Protein AF-A0A455U2H0-F1 (afdb_monomer)

Foldseek 3Di:
DDDDPLAALQCLAPQNVFQLQCFPVLVVLVVCVVVCVVCPQVDHSSQSVVVVVQVLCVQQPHDDPDGDDDHHHDDHHDPPDDAFDDPDFLDLPQRQWDDDVVRVRIDGHPPHLDRTRRDPFYQPCARSNPNDPVNRVVSLQRSVVSVVDHPVRSCCCVQVVLLADWAFAAEEPVQFFHGQSPDDVVCVSHGRQGNGDVCDDNNPHRSNATDGQAPSRSHDDNRNVVSVPVDDDDDDHHNHDYDDDGD

InterPro domains:
  IPR000763 Catalase-peroxidase haem [PTHR30555] (16-239)
  IPR002016 Haem peroxidase [PF00141] (15-231)
  IPR002016 Haem peroxidase [PR00458] (43-60)
  IPR002016 Haem peroxidase [PR00458] (61-73)
  IPR002016 Haem peroxidase [PR00458] (154-169)
  IPR002016 Haem peroxidase [PR00458] (213-228)
  IPR002016 Haem peroxidase [PS50873] (10-228)
  IPR010255 Haem peroxidase superfamily [SSF48113] (14-239)

Organism: NCBI:txid115553

Nearest PDB structures (foldseek):
  4c50-assembly1_B  TM=9.908E-01  e=7.190E-29  Mycobacterium tuberculosis H37Rv
  8dwr-assembly2_D  TM=9.913E-01  e=1.346E-28  Mycobacterium tuberculosis
  2ccd-assembly1_B  TM=9.860E-01  e=1.841E-28  Mycobacterium tuberculosis
  5whs-assembly1_B  TM=9.870E-01  e=2.903E-27  Neurospora crassa OR74A
  3ut2-assembly1_B  TM=9.501E-01  e=6.261E-26  Pyricularia oryzae 70-15

Structure (mmCIF, N/CA/C/O backbone):
data_AF-A0A455U2H0-F1
#
_entry.id   AF-A0A455U2H0-F1
#
loop_
_atom_site.group_PDB
_atom_site.id
_atom_site.type_symbol
_atom_site.label_atom_id
_atom_site.label_alt_id
_atom_site.label_comp_id
_atom_site.label_asym_id
_atom_site.label_entity_id
_atom_site.label_seq_id
_atom_site.pdbx_PDB_ins_code
_atom_site.Cartn_x
_atom_site.Cartn_y
_atom_site.Cartn_z
_atom_site.occupancy
_atom_site.B_iso_or_equiv
_atom_site.auth_seq_id
_atom_site.auth_comp_id
_atom_site.auth_asym_id
_atom_site.auth_atom_id
_atom_site.pdbx_PDB_model_num
ATOM 1 N N . MET A 1 1 ? -0.270 0.076 -5.277 1.00 28.62 1 MET A N 1
ATOM 2 C CA . MET A 1 1 ? -1.304 -0.818 -4.721 1.00 28.62 1 MET A CA 1
ATOM 3 C C . MET A 1 1 ? -0.719 -1.515 -3.503 1.00 28.62 1 MET A C 1
ATOM 5 O O . MET A 1 1 ? 0.151 -2.353 -3.667 1.00 28.62 1 MET A O 1
ATOM 9 N N . VAL A 1 2 ? -1.135 -1.136 -2.293 1.00 26.47 2 VAL A N 1
ATOM 10 C CA . VAL A 1 2 ? -0.657 -1.773 -1.056 1.00 26.47 2 VAL A CA 1
ATOM 11 C C . VAL A 1 2 ? -1.531 -3.000 -0.789 1.00 26.47 2 VAL A C 1
ATOM 13 O O . VAL A 1 2 ? -2.623 -2.871 -0.237 1.00 26.47 2 VAL A O 1
ATOM 16 N N . ALA A 1 3 ? -1.092 -4.188 -1.204 1.00 27.36 3 ALA A N 1
ATOM 17 C CA . ALA A 1 3 ? -1.662 -5.437 -0.701 1.00 27.36 3 ALA A CA 1
ATOM 18 C C . ALA A 1 3 ? -0.759 -5.972 0.412 1.00 27.36 3 ALA A C 1
ATOM 20 O O . ALA A 1 3 ? 0.230 -6.654 0.174 1.00 27.36 3 ALA A O 1
ATOM 21 N N . ALA A 1 4 ? -1.098 -5.671 1.663 1.00 33.34 4 ALA A N 1
ATOM 22 C CA . ALA A 1 4 ? -0.529 -6.426 2.767 1.00 33.34 4 ALA A CA 1
ATOM 23 C C . ALA A 1 4 ? -1.039 -7.872 2.652 1.00 33.34 4 ALA A C 1
ATOM 25 O O . ALA A 1 4 ? -2.249 -8.105 2.706 1.00 33.34 4 ALA A O 1
ATOM 26 N N . ALA A 1 5 ? -0.138 -8.844 2.482 1.00 33.97 5 ALA A N 1
ATOM 27 C CA . ALA A 1 5 ? -0.497 -10.256 2.530 1.00 33.97 5 ALA A CA 1
ATOM 28 C C . ALA A 1 5 ? -1.213 -10.552 3.862 1.00 33.97 5 ALA A C 1
ATOM 30 O O . ALA A 1 5 ? -0.634 -10.450 4.943 1.00 33.97 5 ALA A O 1
ATOM 31 N N . ALA A 1 6 ? -2.499 -10.886 3.777 1.00 42.81 6 ALA A N 1
ATOM 32 C CA . ALA A 1 6 ? -3.431 -10.979 4.900 1.00 42.81 6 ALA A CA 1
ATOM 33 C C . ALA A 1 6 ? -3.399 -12.335 5.647 1.00 42.81 6 ALA A C 1
ATOM 35 O O . ALA A 1 6 ? -4.429 -12.801 6.142 1.00 42.81 6 ALA A O 1
ATOM 36 N N . ALA A 1 7 ? -2.234 -12.982 5.713 1.00 35.88 7 ALA A N 1
ATOM 37 C CA . ALA A 1 7 ? -1.984 -14.188 6.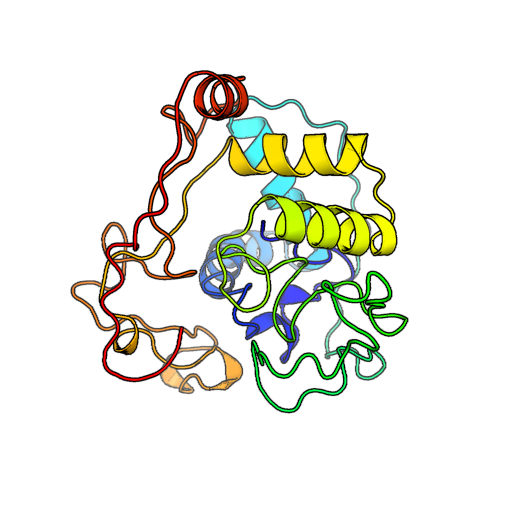515 1.00 35.88 7 ALA A CA 1
ATOM 38 C C . ALA A 1 7 ? -1.089 -13.835 7.725 1.00 35.88 7 ALA A C 1
ATOM 40 O O . ALA A 1 7 ? -0.510 -12.747 7.733 1.00 35.88 7 ALA A O 1
ATOM 41 N N . PRO A 1 8 ? -1.078 -14.666 8.786 1.00 51.38 8 PRO A N 1
ATOM 42 C CA . PRO A 1 8 ? -1.196 -14.242 10.192 1.00 51.38 8 PRO A CA 1
ATOM 43 C C . PRO A 1 8 ? -0.392 -12.979 10.527 1.00 51.38 8 PRO A C 1
ATOM 45 O O . PRO A 1 8 ? 0.824 -13.005 10.468 1.00 51.38 8 PRO A O 1
ATOM 48 N N . ALA A 1 9 ? -1.076 -11.867 10.830 1.00 47.78 9 ALA A N 1
ATOM 49 C CA . ALA A 1 9 ? -0.534 -10.558 11.242 1.00 47.78 9 ALA A CA 1
ATOM 50 C C . ALA A 1 9 ? 0.824 -10.124 10.625 1.00 47.78 9 ALA A C 1
ATOM 52 O O . ALA A 1 9 ? 1.561 -9.346 11.232 1.00 47.78 9 ALA A O 1
ATOM 53 N N . ARG A 1 10 ? 1.141 -10.564 9.398 1.00 53.56 10 ARG A N 1
ATOM 54 C CA . ARG A 1 10 ? 2.471 -10.453 8.777 1.00 53.56 10 ARG A CA 1
ATOM 55 C C . ARG A 1 10 ? 2.979 -9.019 8.691 1.00 53.56 10 ARG A C 1
ATOM 57 O O . ARG A 1 10 ? 4.162 -8.772 8.874 1.00 53.56 10 ARG A O 1
ATOM 64 N N . SER A 1 11 ? 2.079 -8.050 8.522 1.00 48.25 11 SER A N 1
ATOM 65 C CA . SER A 1 11 ? 2.419 -6.618 8.474 1.00 48.25 11 SER A CA 1
ATOM 66 C C . SER A 1 11 ? 3.068 -6.047 9.751 1.00 48.25 11 SER A C 1
ATOM 68 O O . SER A 1 11 ? 3.566 -4.923 9.718 1.00 48.25 11 SER A O 1
ATOM 70 N N . ALA A 1 12 ? 3.042 -6.778 10.875 1.00 43.94 12 ALA A N 1
ATOM 71 C CA . ALA A 1 12 ? 3.707 -6.406 12.126 1.00 43.94 12 ALA A CA 1
ATOM 72 C C . ALA A 1 12 ? 5.089 -7.075 12.313 1.00 43.94 12 ALA A C 1
ATOM 74 O O . ALA A 1 12 ? 5.781 -6.751 13.273 1.00 43.94 12 ALA A O 1
ATOM 75 N N . SER A 1 13 ? 5.495 -7.976 11.408 1.00 52.91 13 SER A N 1
ATOM 76 C CA . SER A 1 13 ? 6.806 -8.643 11.413 1.00 52.91 13 SER A CA 1
ATOM 77 C C . SER A 1 13 ? 7.951 -7.648 11.142 1.00 52.91 13 SER A C 1
ATOM 79 O O . SER A 1 13 ? 7.772 -6.803 10.265 1.00 52.91 13 SER A O 1
ATOM 81 N N . PRO A 1 14 ? 9.127 -7.769 11.796 1.00 53.53 14 PRO A N 1
ATOM 82 C CA . PRO A 1 14 ? 10.276 -6.862 11.642 1.00 53.53 14 PRO A CA 1
ATOM 83 C C . PRO A 1 14 ? 10.728 -6.582 10.201 1.00 53.53 14 PRO A C 1
ATOM 85 O O . PRO A 1 14 ? 11.246 -5.514 9.907 1.00 53.53 14 PRO A O 1
ATOM 88 N N . ARG A 1 15 ? 10.528 -7.515 9.259 1.00 70.94 15 ARG A N 1
ATOM 89 C CA . ARG A 1 15 ? 10.847 -7.246 7.844 1.00 70.94 15 ARG A CA 1
ATOM 90 C C . ARG A 1 15 ? 9.731 -6.460 7.160 1.00 70.94 15 ARG A C 1
ATOM 92 O O . ARG A 1 15 ? 9.970 -5.411 6.576 1.00 70.94 15 ARG A O 1
ATOM 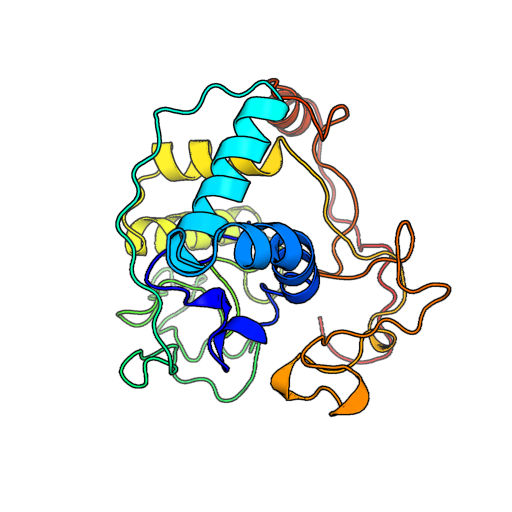99 N N . LEU A 1 16 ? 8.493 -6.942 7.260 1.00 82.06 16 LEU A N 1
ATOM 100 C CA . LEU A 1 16 ? 7.352 -6.355 6.553 1.00 82.06 16 LEU A CA 1
ATOM 101 C C . LEU A 1 16 ? 6.899 -5.022 7.157 1.00 82.06 16 LEU A C 1
ATOM 103 O O . LEU A 1 16 ? 6.389 -4.174 6.431 1.00 82.06 16 LEU A O 1
ATOM 107 N N . ASN A 1 17 ? 7.097 -4.799 8.457 1.00 87.31 17 ASN A N 1
ATOM 108 C CA . ASN A 1 17 ? 6.730 -3.547 9.114 1.00 87.31 17 ASN A CA 1
ATOM 109 C C . ASN A 1 17 ? 7.570 -2.349 8.631 1.00 87.31 17 ASN A C 1
ATOM 111 O O . ASN A 1 17 ? 7.145 -1.223 8.878 1.00 87.31 17 ASN A O 1
ATOM 115 N N . SER A 1 18 ? 8.691 -2.611 7.944 1.00 92.69 18 SER A N 1
ATOM 116 C CA . SER A 1 18 ? 9.706 -1.641 7.520 1.00 92.69 18 SER A CA 1
ATOM 117 C C . SER A 1 18 ? 10.012 -1.676 6.019 1.00 92.69 18 SER A C 1
ATOM 119 O O . SER A 1 18 ? 10.884 -0.944 5.561 1.00 92.69 18 SER A O 1
ATOM 121 N N . TRP A 1 19 ? 9.287 -2.478 5.232 1.00 93.69 19 TRP A N 1
ATOM 122 C CA . TRP A 1 19 ? 9.389 -2.427 3.770 1.00 93.69 19 TRP A CA 1
ATOM 123 C C . TRP A 1 19 ? 9.038 -1.030 3.232 1.00 93.69 19 TRP A C 1
ATOM 125 O O . TRP A 1 19 ? 8.065 -0.441 3.712 1.00 93.69 19 TRP A O 1
ATOM 135 N N . PRO A 1 20 ? 9.752 -0.525 2.206 1.00 93.00 20 PRO A N 1
ATOM 136 C CA . PRO A 1 20 ? 9.453 0.765 1.583 1.00 93.00 20 PRO A CA 1
ATOM 137 C C . PRO A 1 20 ? 7.991 0.922 1.141 1.00 93.00 20 PRO A C 1
ATOM 139 O O . PRO A 1 20 ? 7.372 1.946 1.419 1.00 93.00 20 PRO A O 1
ATOM 142 N N . ASP A 1 21 ? 7.396 -0.112 0.537 1.00 92.88 21 ASP A N 1
ATOM 143 C CA . ASP A 1 21 ? 5.998 -0.076 0.066 1.00 92.88 21 ASP A CA 1
ATOM 144 C C . ASP A 1 21 ? 4.971 -0.101 1.219 1.00 92.88 21 ASP A C 1
ATOM 146 O O . ASP A 1 21 ? 3.796 0.217 1.042 1.00 92.88 21 ASP A O 1
ATOM 150 N N . ASN A 1 22 ? 5.418 -0.426 2.440 1.00 95.00 22 ASN A N 1
ATOM 151 C CA . ASN A 1 22 ? 4.618 -0.355 3.665 1.00 95.00 22 ASN A CA 1
ATOM 152 C C . ASN A 1 22 ? 4.812 0.962 4.433 1.00 95.00 22 ASN A C 1
ATOM 154 O O . ASN A 1 22 ? 4.359 1.073 5.581 1.00 95.00 22 ASN A O 1
ATOM 158 N N . GLY A 1 23 ? 5.440 1.962 3.803 1.00 93.38 23 GLY A N 1
ATOM 159 C CA . GLY A 1 23 ? 5.600 3.305 4.343 1.00 93.38 23 GLY A CA 1
ATOM 160 C C . GLY A 1 23 ? 4.307 3.840 4.962 1.00 93.38 23 GLY A C 1
ATOM 161 O O . GLY A 1 23 ? 3.224 3.761 4.385 1.00 93.38 23 GLY A O 1
ATOM 162 N N . ASN A 1 24 ? 4.416 4.375 6.175 1.00 95.62 24 ASN A N 1
ATOM 163 C CA . ASN A 1 24 ? 3.318 4.929 6.974 1.00 95.62 24 ASN A CA 1
ATOM 164 C C . ASN A 1 24 ? 2.181 3.969 7.385 1.00 95.62 24 ASN A C 1
ATOM 166 O O . ASN A 1 24 ? 1.273 4.383 8.116 1.00 95.62 24 ASN A O 1
ATOM 170 N N . LEU A 1 25 ? 2.217 2.680 7.025 1.00 96.44 25 LEU A N 1
ATOM 171 C CA . LEU A 1 25 ? 1.219 1.718 7.514 1.00 96.44 25 LEU A CA 1
ATOM 172 C C . LEU A 1 25 ? 1.364 1.415 9.011 1.00 96.44 25 LEU A C 1
ATOM 174 O O . LEU A 1 25 ? 0.420 0.937 9.636 1.00 96.44 25 LEU A O 1
ATOM 178 N N . ASP A 1 26 ? 2.502 1.737 9.621 1.00 94.50 26 ASP A N 1
ATOM 179 C CA . ASP A 1 26 ? 2.670 1.793 11.076 1.00 94.50 26 ASP A CA 1
ATOM 180 C C . ASP A 1 26 ? 1.664 2.753 11.737 1.00 94.50 26 ASP A C 1
ATOM 182 O O . ASP A 1 26 ? 1.068 2.403 12.761 1.00 94.50 26 ASP A O 1
ATOM 186 N N . LYS A 1 27 ? 1.375 3.907 11.116 1.00 96.06 27 LYS A N 1
ATOM 187 C CA . LYS A 1 27 ? 0.354 4.856 11.600 1.00 96.06 27 LYS A CA 1
ATOM 188 C C . LYS A 1 27 ? -1.040 4.265 11.424 1.00 96.06 27 LYS A C 1
ATOM 190 O O . LYS A 1 27 ? -1.846 4.331 12.350 1.00 96.06 27 LYS A O 1
ATOM 195 N N . ALA A 1 28 ? -1.312 3.624 10.285 1.00 96.69 28 ALA A N 1
ATOM 196 C CA . ALA A 1 28 ? -2.591 2.955 10.039 1.00 96.69 28 ALA A CA 1
ATOM 197 C C . ALA A 1 28 ? -2.873 1.858 11.084 1.00 96.69 28 ALA A C 1
ATOM 199 O O . ALA A 1 28 ? -3.954 1.821 11.674 1.00 96.69 28 ALA A O 1
ATOM 200 N N . ARG A 1 29 ? -1.878 1.017 11.400 1.00 96.25 29 ARG A N 1
ATOM 201 C CA . ARG A 1 29 ? -1.979 0.013 12.474 1.00 96.25 29 ARG A CA 1
ATOM 202 C C . ARG A 1 29 ? -2.196 0.665 13.839 1.00 96.25 29 ARG A C 1
ATOM 204 O O . ARG A 1 29 ? -3.035 0.206 14.614 1.00 96.25 29 ARG A O 1
ATOM 211 N N . ARG A 1 30 ? -1.491 1.763 14.131 1.00 96.56 30 ARG A N 1
ATOM 212 C CA . ARG A 1 30 ? -1.646 2.506 15.389 1.00 96.56 30 ARG A CA 1
ATOM 213 C C . ARG A 1 30 ? -3.051 3.088 15.557 1.00 96.56 30 ARG A C 1
ATOM 215 O O . ARG A 1 30 ? -3.569 3.052 16.669 1.00 96.56 30 ARG A O 1
ATOM 222 N N . LEU A 1 31 ? -3.698 3.550 14.486 1.00 98.00 31 LEU A N 1
ATOM 223 C CA . LEU A 1 31 ? -5.087 4.031 14.526 1.00 98.00 31 LEU A CA 1
ATOM 224 C C . LEU A 1 31 ? -6.094 2.929 14.897 1.00 98.00 31 LEU A C 1
ATOM 226 O O . LEU A 1 31 ? -7.129 3.219 15.493 1.00 98.00 31 LEU A O 1
ATOM 230 N N . LEU A 1 32 ? -5.786 1.665 14.597 1.00 98.06 32 LEU A N 1
ATOM 231 C CA . LEU A 1 32 ? -6.619 0.513 14.957 1.00 98.06 32 LEU A CA 1
ATOM 232 C C . LEU A 1 32 ? -6.372 0.007 16.387 1.00 98.06 32 LEU A C 1
ATOM 234 O O . LEU A 1 32 ? -7.177 -0.771 16.907 1.00 98.06 32 LEU A O 1
ATOM 238 N N . TRP A 1 33 ? -5.304 0.460 17.055 1.00 97.94 33 TRP A N 1
ATOM 239 C CA . TRP A 1 33 ? -4.954 0.011 18.406 1.00 97.94 33 TRP A CA 1
ATOM 240 C C . TRP A 1 33 ? -6.089 0.165 19.429 1.00 97.94 33 TRP A C 1
ATOM 242 O O . TRP A 1 33 ? -6.350 -0.810 20.130 1.00 97.94 33 TRP A O 1
ATOM 252 N N . PRO A 1 34 ? -6.831 1.289 19.513 1.00 98.62 34 PRO A N 1
ATOM 253 C CA . PRO A 1 34 ? -7.933 1.405 20.470 1.00 98.62 34 PRO A CA 1
ATOM 254 C C . PRO A 1 34 ? -9.034 0.353 20.260 1.00 98.62 34 PRO A C 1
ATOM 256 O O . PRO A 1 34 ? -9.642 -0.115 21.222 1.00 98.62 34 PRO A O 1
ATOM 259 N N . ILE A 1 35 ? -9.269 -0.071 19.011 1.00 98.38 35 ILE A N 1
ATOM 260 C CA . ILE A 1 35 ? -10.208 -1.157 18.694 1.00 98.38 35 ILE A CA 1
ATOM 261 C C . ILE A 1 35 ? -9.628 -2.486 19.180 1.00 98.38 35 ILE A C 1
ATOM 263 O O . ILE A 1 35 ? -10.307 -3.218 19.901 1.00 98.38 35 ILE A O 1
ATOM 267 N N . LYS A 1 36 ? -8.362 -2.782 18.856 1.00 97.94 36 LYS A N 1
ATOM 268 C CA . LYS A 1 36 ? -7.688 -3.991 19.349 1.00 97.94 36 LYS A CA 1
ATOM 269 C C . LYS A 1 36 ? -7.698 -4.059 20.878 1.00 97.94 36 LYS A C 1
ATOM 271 O O . LYS A 1 36 ? -8.008 -5.108 21.433 1.00 97.94 36 LYS A O 1
ATOM 276 N N . GLN A 1 37 ? -7.414 -2.948 21.553 1.00 98.25 37 GLN A N 1
ATOM 277 C CA . GLN A 1 37 ? -7.411 -2.843 23.010 1.00 98.25 37 GLN A CA 1
ATOM 278 C C . GLN A 1 37 ? -8.802 -3.111 23.597 1.00 98.25 37 GLN A C 1
ATOM 280 O O . GLN A 1 37 ? -8.923 -3.841 24.576 1.00 98.25 37 GLN A O 1
ATOM 285 N N . LYS A 1 38 ? -9.859 -2.570 22.978 1.00 98.62 38 LYS A N 1
ATOM 286 C CA . LYS A 1 38 ? -11.247 -2.774 23.415 1.00 98.62 38 LYS A CA 1
ATOM 287 C C . LYS A 1 38 ? -11.695 -4.235 23.316 1.00 98.62 38 LYS A C 1
ATOM 289 O O . LYS A 1 38 ? -12.404 -4.709 24.200 1.00 98.62 38 LYS A O 1
ATOM 294 N N . TYR A 1 39 ? -11.341 -4.928 22.234 1.00 98.19 39 TYR A N 1
ATOM 295 C CA . TYR A 1 39 ? -11.808 -6.299 21.979 1.00 98.19 39 TYR A CA 1
ATOM 296 C C . TYR A 1 39 ? -10.828 -7.384 22.451 1.00 98.19 39 TYR A C 1
ATOM 298 O O . TYR A 1 39 ? -11.224 -8.544 22.578 1.00 98.19 39 TYR A O 1
ATOM 306 N N . GLY A 1 40 ? -9.588 -7.017 22.781 1.00 96.94 40 GLY A N 1
ATOM 307 C CA . GLY A 1 40 ? -8.586 -7.915 23.346 1.00 96.94 40 GLY A CA 1
ATOM 308 C C . GLY A 1 40 ? -8.344 -9.137 22.463 1.00 96.94 40 GLY A C 1
ATOM 309 O O . GLY A 1 40 ? -8.247 -9.034 21.243 1.00 96.94 40 GLY A O 1
ATOM 310 N N . GLU A 1 41 ? -8.256 -10.309 23.082 1.00 95.75 41 GLU A N 1
ATOM 311 C CA . GLU A 1 41 ? -8.006 -11.593 22.409 1.00 95.75 41 GLU A CA 1
ATOM 312 C C . GLU A 1 41 ? -9.186 -12.093 21.568 1.00 95.75 41 GLU A C 1
ATOM 314 O O . GLU A 1 41 ? -9.011 -12.967 20.725 1.00 95.75 41 GLU A O 1
ATOM 319 N N . LYS A 1 42 ? -10.386 -11.516 21.734 1.00 97.38 42 LYS A N 1
ATOM 320 C CA . LYS A 1 42 ? -11.562 -11.885 20.924 1.00 97.38 42 LYS A CA 1
ATOM 321 C C . LYS A 1 42 ? -11.434 -11.457 19.461 1.00 97.38 42 LYS A C 1
ATOM 323 O O . LYS A 1 42 ? -12.250 -11.861 18.640 1.00 97.38 42 LYS A O 1
ATOM 328 N N . LEU A 1 43 ? -10.461 -10.602 19.154 1.00 97.06 43 LEU A N 1
ATOM 329 C CA . LEU A 1 43 ? -10.175 -10.110 17.817 1.00 97.06 43 LEU A CA 1
ATOM 330 C C . LEU A 1 43 ? -8.661 -10.087 17.608 1.00 97.06 43 LEU A C 1
ATOM 332 O O . LEU A 1 43 ? -7.954 -9.317 18.262 1.00 97.06 43 LEU A O 1
ATOM 336 N N . SER A 1 44 ? -8.166 -10.925 16.701 1.00 97.50 44 SER A N 1
ATOM 337 C CA . SER A 1 44 ? -6.758 -10.932 16.305 1.00 97.50 44 SER A CA 1
ATOM 338 C C . SER A 1 44 ? -6.407 -9.671 15.511 1.00 97.50 44 SER A C 1
ATOM 340 O O . SER A 1 44 ? -7.270 -9.052 14.881 1.00 97.50 44 SER A O 1
ATOM 342 N N . TRP A 1 45 ? -5.137 -9.270 15.525 1.00 96.56 45 TRP A N 1
ATOM 343 C CA . TRP A 1 45 ? -4.637 -8.262 14.590 1.00 96.56 45 TRP A CA 1
ATOM 344 C C . TRP A 1 45 ? -4.815 -8.715 13.146 1.00 96.56 45 TRP A C 1
ATOM 346 O O . TRP A 1 45 ? -5.229 -7.916 12.308 1.00 96.56 45 TRP A O 1
ATOM 356 N N . ALA A 1 46 ? -4.551 -9.992 12.870 1.00 94.62 46 ALA A N 1
ATOM 357 C CA . ALA A 1 46 ? -4.708 -10.576 11.546 1.00 94.62 46 ALA A CA 1
ATOM 358 C C . ALA A 1 46 ? -6.119 -10.353 10.971 1.00 94.62 46 ALA A C 1
ATOM 360 O O . ALA A 1 46 ? -6.249 -9.894 9.837 1.00 94.62 46 ALA A O 1
ATOM 361 N N . ASP A 1 47 ? -7.174 -10.609 11.751 1.00 97.44 47 ASP A N 1
ATOM 362 C CA . ASP A 1 47 ? -8.545 -10.349 11.304 1.00 97.44 47 ASP A CA 1
ATOM 363 C C . ASP A 1 47 ? -8.894 -8.859 11.332 1.00 97.44 47 ASP A C 1
ATOM 365 O O . ASP A 1 47 ? -9.553 -8.381 10.411 1.00 97.44 47 ASP A O 1
ATOM 369 N N . LEU A 1 48 ? -8.442 -8.100 12.338 1.00 98.06 48 LEU A N 1
ATOM 370 C CA . LEU A 1 48 ? -8.738 -6.668 12.450 1.00 98.06 48 LEU A CA 1
ATOM 371 C C . LEU A 1 48 ? -8.241 -5.871 11.237 1.00 98.06 48 LEU A C 1
ATOM 373 O O . LEU A 1 48 ? -8.954 -4.988 10.764 1.00 98.06 48 LEU A O 1
ATOM 377 N N . LEU A 1 49 ? -7.049 -6.176 10.722 1.00 96.62 49 LEU A N 1
ATOM 378 C CA . LEU A 1 49 ? -6.477 -5.473 9.570 1.00 96.62 49 LEU A CA 1
ATOM 379 C C . LEU A 1 49 ? -7.333 -5.656 8.311 1.00 96.62 49 LEU A C 1
ATOM 381 O O . LEU A 1 49 ? -7.648 -4.685 7.625 1.00 96.62 49 LEU A O 1
ATOM 385 N N . VAL A 1 50 ? -7.766 -6.888 8.041 1.00 96.75 50 VAL A N 1
ATOM 386 C CA . VAL A 1 50 ? -8.611 -7.196 6.878 1.00 96.75 50 VAL A CA 1
ATOM 387 C C . VAL A 1 50 ? -10.026 -6.660 7.082 1.00 96.75 50 VAL A C 1
ATOM 389 O O . VAL A 1 50 ? -10.614 -6.088 6.164 1.00 96.75 50 VAL A O 1
ATOM 392 N N . LEU A 1 51 ? -10.567 -6.788 8.297 1.00 97.69 51 LEU A N 1
ATOM 393 C CA . LEU A 1 51 ? -11.887 -6.271 8.649 1.00 97.69 51 LEU A CA 1
ATOM 394 C C . LEU A 1 51 ? -11.954 -4.751 8.483 1.00 97.69 51 LEU A C 1
ATOM 396 O O . LEU A 1 51 ? -12.955 -4.242 7.982 1.00 97.69 51 LEU A O 1
ATOM 400 N N . ALA A 1 52 ? -10.903 -4.029 8.880 1.00 98.44 52 ALA A N 1
ATOM 401 C CA . ALA A 1 52 ? -10.817 -2.583 8.713 1.00 98.44 52 ALA A CA 1
ATOM 402 C C . ALA A 1 52 ? -10.888 -2.185 7.232 1.00 98.44 52 ALA A C 1
ATOM 404 O O . ALA A 1 52 ? -11.661 -1.292 6.887 1.00 98.44 52 ALA A O 1
ATOM 405 N N . GLY A 1 53 ? -10.167 -2.892 6.353 1.00 97.62 53 GLY A N 1
ATOM 406 C CA . GLY A 1 53 ? -10.264 -2.702 4.902 1.00 97.62 53 GLY A CA 1
ATOM 407 C C . GLY A 1 53 ? -11.670 -2.986 4.362 1.00 97.62 53 GLY A C 1
ATOM 408 O O . GLY A 1 53 ? -12.239 -2.159 3.650 1.00 97.62 53 GLY A O 1
ATOM 409 N N . ASN A 1 54 ? -12.280 -4.105 4.768 1.00 98.25 54 ASN A N 1
ATOM 410 C CA . ASN A 1 54 ? -13.638 -4.468 4.350 1.00 98.25 54 ASN A CA 1
ATOM 411 C C . ASN A 1 54 ? -14.668 -3.412 4.783 1.00 98.25 54 ASN A C 1
ATOM 413 O O . ASN A 1 54 ? -15.514 -2.987 3.999 1.00 98.25 54 ASN A O 1
ATOM 417 N N . ARG A 1 55 ? -14.565 -2.935 6.029 1.00 98.06 55 ARG A N 1
ATOM 418 C CA . ARG A 1 55 ? -15.437 -1.883 6.559 1.00 98.06 55 ARG A CA 1
ATOM 419 C C . ARG A 1 55 ? -15.216 -0.538 5.885 1.00 98.06 55 ARG A C 1
ATOM 421 O O . ARG A 1 55 ? -16.205 0.150 5.654 1.00 98.06 55 ARG A O 1
ATOM 428 N N . ALA A 1 56 ? -13.978 -0.181 5.547 1.00 98.31 56 ALA A N 1
ATOM 429 C CA . ALA A 1 56 ? -13.688 1.046 4.811 1.00 98.31 56 ALA A CA 1
ATOM 430 C C . ALA A 1 56 ? -14.430 1.067 3.464 1.00 98.31 56 ALA A C 1
ATOM 432 O O . ALA A 1 56 ? -15.148 2.027 3.178 1.00 98.31 56 ALA A O 1
ATOM 433 N N . LEU A 1 57 ? -14.350 -0.023 2.690 1.00 98.50 57 LEU A N 1
ATOM 434 C CA . LEU A 1 57 ? -15.071 -0.162 1.420 1.00 98.50 57 LEU A CA 1
ATOM 435 C C . LEU A 1 57 ? -16.587 0.018 1.592 1.00 98.50 57 LEU A C 1
ATOM 437 O O . LEU A 1 57 ? -17.203 0.823 0.891 1.00 98.50 57 LEU A O 1
ATOM 441 N N . GLU A 1 58 ? -17.181 -0.661 2.576 1.00 98.38 58 GLU A N 1
ATOM 442 C CA . GLU A 1 58 ? -18.622 -0.571 2.850 1.00 98.38 58 GLU A CA 1
ATOM 443 C C . GLU A 1 58 ? -19.057 0.838 3.256 1.00 98.38 58 GLU A C 1
ATOM 445 O O . GLU A 1 58 ? -20.110 1.308 2.825 1.00 98.38 58 GLU A O 1
ATOM 450 N N . THR A 1 59 ? -18.246 1.543 4.050 1.00 98.19 59 THR A N 1
ATOM 451 C CA . THR A 1 59 ? -18.545 2.927 4.449 1.00 98.19 59 THR A CA 1
ATOM 452 C C . THR A 1 59 ? -18.434 3.924 3.300 1.00 98.19 59 THR A C 1
ATOM 454 O O . THR A 1 59 ? -19.105 4.951 3.332 1.00 98.19 59 THR A O 1
ATOM 457 N N . MET A 1 60 ? -17.640 3.610 2.273 1.00 98.56 60 MET A N 1
ATOM 458 C CA . MET A 1 60 ? -17.482 4.433 1.070 1.00 98.56 60 MET A CA 1
ATOM 459 C C . MET A 1 60 ? -18.462 4.044 -0.051 1.00 98.56 60 MET A C 1
ATOM 461 O O . MET A 1 60 ? -18.374 4.559 -1.163 1.00 98.56 60 MET A O 1
ATOM 465 N N . GLY A 1 61 ? -19.431 3.162 0.225 1.00 98.00 61 GLY A N 1
ATOM 466 C CA . GLY A 1 61 ? -20.508 2.813 -0.707 1.00 98.00 61 GLY A CA 1
ATOM 467 C C . GLY A 1 61 ? -20.234 1.604 -1.606 1.00 98.00 61 GLY A C 1
ATOM 468 O O . GLY A 1 61 ? -21.040 1.329 -2.495 1.00 98.00 61 GLY A O 1
ATOM 469 N N . PHE A 1 62 ? -19.151 0.854 -1.376 1.00 98.31 62 PHE A N 1
ATOM 470 C CA . PHE A 1 62 ? -18.895 -0.411 -2.067 1.00 98.31 62 PHE A CA 1
ATOM 471 C C . PHE A 1 62 ? -19.417 -1.595 -1.251 1.00 98.31 62 PHE A C 1
ATOM 473 O O . PHE A 1 62 ? -18.956 -1.863 -0.142 1.00 98.31 62 PHE A O 1
ATOM 480 N N . LYS A 1 63 ? -20.370 -2.349 -1.804 1.00 97.94 63 LYS A N 1
ATOM 481 C CA . LYS A 1 63 ? -20.869 -3.566 -1.157 1.00 97.94 63 LYS A CA 1
ATOM 482 C C . LYS A 1 63 ? -19.867 -4.706 -1.347 1.00 97.94 63 LYS A C 1
ATOM 484 O O . LYS A 1 63 ? -19.692 -5.194 -2.460 1.00 97.94 63 LYS A O 1
ATOM 489 N N . THR A 1 64 ? -19.259 -5.153 -0.252 1.00 98.00 64 THR A N 1
ATOM 490 C CA . THR A 1 64 ? -18.327 -6.288 -0.266 1.00 98.00 64 THR A CA 1
ATOM 491 C C . THR A 1 64 ? -19.067 -7.618 -0.436 1.00 98.00 64 THR A C 1
ATOM 493 O O . THR A 1 64 ? -20.281 -7.709 -0.226 1.00 98.00 64 THR A O 1
ATOM 496 N N . PHE A 1 65 ? -18.340 -8.662 -0.840 1.00 98.06 65 PHE A N 1
ATOM 497 C CA . PHE A 1 65 ? -18.905 -10.008 -0.975 1.00 98.06 65 PHE A CA 1
ATOM 498 C C . PHE A 1 65 ? -19.271 -10.621 0.387 1.00 98.06 65 PHE A C 1
ATOM 500 O O . PHE A 1 65 ? -20.277 -11.316 0.512 1.00 98.06 65 PHE A O 1
ATOM 507 N N . GLY A 1 66 ? -18.465 -10.342 1.411 1.00 96.38 66 GLY A N 1
ATOM 508 C CA . GLY A 1 66 ? -18.621 -10.843 2.771 1.00 96.38 66 GLY A CA 1
ATOM 509 C C . GLY A 1 66 ? -17.289 -10.824 3.521 1.00 96.38 66 GLY A C 1
ATOM 510 O O . GLY A 1 66 ? -16.256 -10.460 2.962 1.00 96.38 66 GLY A O 1
ATOM 511 N N . PHE A 1 67 ? -17.306 -11.241 4.787 1.00 97.88 67 PHE A N 1
ATOM 512 C CA . PHE A 1 67 ? -16.110 -11.320 5.625 1.00 97.88 67 PHE A CA 1
ATOM 513 C C . PHE A 1 67 ? -16.156 -12.551 6.537 1.00 97.88 67 PHE A C 1
ATOM 515 O O . PHE A 1 67 ? -17.213 -12.893 7.067 1.00 97.88 67 PHE A O 1
ATOM 522 N N . GLY A 1 68 ? -15.001 -13.190 6.742 1.00 96.88 68 GLY A N 1
ATOM 523 C CA . GLY A 1 68 ? -14.828 -14.326 7.646 1.00 96.88 68 GLY A CA 1
ATOM 524 C C . GLY A 1 68 ? -13.660 -14.109 8.609 1.00 96.88 68 GLY A C 1
ATOM 525 O O . GLY A 1 68 ? -12.552 -13.775 8.179 1.00 96.88 68 GLY A O 1
ATOM 526 N N . PHE A 1 69 ? -13.931 -14.315 9.899 1.00 96.88 69 PHE A N 1
ATOM 527 C CA . PHE A 1 69 ? -12.927 -14.384 10.965 1.00 96.88 69 PHE A CA 1
ATOM 528 C C . PHE A 1 69 ? -12.253 -15.760 10.998 1.00 96.88 69 PHE A C 1
ATOM 530 O O . PHE A 1 69 ? -12.767 -16.723 10.428 1.00 96.88 69 PHE A O 1
ATOM 537 N N . GLY A 1 70 ? -11.145 -15.865 11.727 1.00 95.62 70 GLY A N 1
ATOM 538 C CA . GLY A 1 70 ? -10.480 -17.134 12.020 1.00 95.62 70 GLY A CA 1
ATOM 539 C C . GLY A 1 70 ? -8.960 -17.086 11.913 1.00 95.62 70 GLY A C 1
ATOM 540 O O . GLY A 1 70 ? -8.314 -18.110 12.121 1.00 95.62 70 GLY A O 1
ATOM 541 N N . ARG A 1 71 ? -8.366 -15.930 11.594 1.00 96.38 71 ARG A N 1
ATOM 542 C CA . ARG A 1 71 ? -6.906 -15.805 11.539 1.00 96.38 71 ARG A CA 1
ATOM 543 C C . ARG A 1 71 ? -6.358 -15.637 12.947 1.00 96.38 71 ARG A C 1
ATOM 545 O O . ARG A 1 71 ? -6.749 -14.714 13.658 1.00 96.38 71 ARG A O 1
ATOM 552 N N . SER A 1 72 ? -5.420 -16.487 13.335 1.00 93.75 72 SER A N 1
ATOM 553 C CA . SER A 1 72 ? -4.663 -16.315 14.576 1.00 93.75 72 SER A CA 1
ATOM 554 C C . SER A 1 72 ? -3.528 -15.308 14.390 1.00 93.75 72 SER A C 1
ATOM 556 O O . SER A 1 72 ? -2.971 -15.179 13.299 1.00 93.75 72 SER A O 1
ATOM 558 N N . ASP A 1 73 ? -3.184 -14.600 15.464 1.00 92.12 73 ASP A N 1
ATOM 559 C CA . ASP A 1 73 ? -1.959 -13.802 15.502 1.00 92.12 73 ASP A CA 1
ATOM 560 C C . ASP A 1 73 ? -0.737 -14.718 15.650 1.00 92.12 73 ASP A C 1
ATOM 562 O O . ASP A 1 73 ? -0.804 -15.767 16.295 1.00 92.12 73 ASP A O 1
ATOM 566 N N . ILE A 1 74 ? 0.383 -14.294 15.066 1.00 89.88 74 ILE A N 1
ATOM 567 C CA . ILE A 1 74 ? 1.717 -14.841 15.333 1.00 89.88 74 ILE A CA 1
ATOM 568 C C . ILE A 1 74 ? 2.500 -13.855 16.196 1.00 89.88 74 ILE A C 1
ATOM 570 O O . ILE A 1 74 ? 2.226 -12.654 16.198 1.00 89.88 74 ILE A O 1
ATOM 574 N N . TRP A 1 75 ? 3.486 -14.373 16.921 1.00 87.25 75 TRP A N 1
ATOM 575 C CA . TRP A 1 75 ? 4.231 -13.618 17.935 1.00 87.25 75 TRP A CA 1
ATOM 576 C C . TRP A 1 75 ? 5.697 -13.377 17.565 1.00 87.25 75 TRP A C 1
ATOM 578 O O . TRP A 1 75 ? 6.431 -12.762 18.332 1.00 87.25 75 TRP A O 1
ATOM 588 N N . ALA A 1 76 ? 6.116 -13.862 16.399 1.00 84.31 76 ALA A N 1
ATOM 589 C CA . ALA A 1 76 ? 7.455 -13.707 15.854 1.00 84.31 76 ALA A CA 1
ATOM 590 C C . ALA A 1 76 ? 7.386 -13.679 14.315 1.00 84.31 76 ALA A C 1
ATOM 592 O O . ALA A 1 76 ? 6.414 -14.197 13.756 1.00 84.31 76 ALA A O 1
ATOM 593 N N . PRO A 1 77 ? 8.374 -13.070 13.633 1.00 83.69 77 PRO A N 1
ATOM 594 C CA . PRO A 1 77 ? 8.531 -13.212 12.188 1.00 83.69 77 PRO A CA 1
ATOM 595 C C . PRO A 1 77 ? 8.608 -14.680 11.758 1.00 83.69 77 PRO A C 1
ATOM 597 O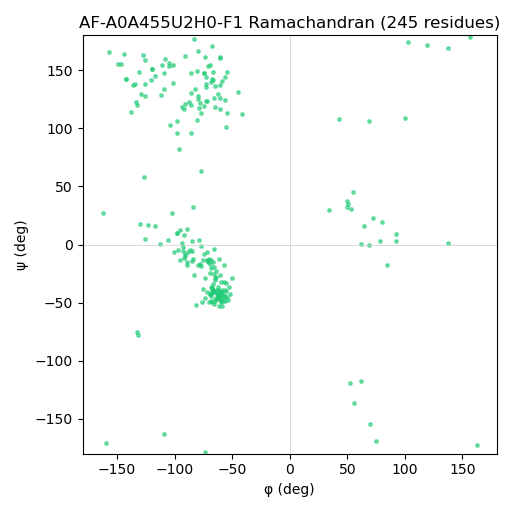 O . PRO A 1 77 ? 9.139 -15.525 12.471 1.00 83.69 77 PRO A O 1
ATOM 600 N N . GLU A 1 78 ? 8.116 -14.951 10.554 1.00 80.25 78 GLU A N 1
ATOM 601 C CA . GLU A 1 78 ? 8.402 -16.185 9.824 1.00 80.25 78 GLU A CA 1
ATOM 602 C C . GLU A 1 78 ? 9.812 -16.079 9.210 1.00 80.25 78 GLU A C 1
ATOM 604 O O . GLU A 1 78 ? 10.085 -15.150 8.443 1.00 80.25 78 GLU A O 1
ATOM 609 N N . ASP A 1 79 ? 10.707 -17.005 9.562 1.00 79.56 79 ASP A N 1
ATOM 610 C CA . ASP A 1 79 ? 12.102 -17.044 9.082 1.00 79.56 79 ASP A CA 1
ATOM 611 C C . ASP A 1 79 ? 12.288 -17.924 7.830 1.00 79.56 79 ASP A C 1
ATOM 613 O O . ASP A 1 79 ? 13.372 -17.977 7.251 1.00 79.56 79 ASP A O 1
ATOM 617 N N . ASP A 1 80 ? 11.238 -18.621 7.399 1.00 85.62 80 ASP A N 1
ATOM 618 C CA . ASP A 1 80 ? 11.241 -19.587 6.297 1.00 85.62 80 ASP A CA 1
ATOM 619 C C . ASP A 1 80 ? 10.844 -18.982 4.939 1.00 85.62 80 ASP A C 1
ATOM 621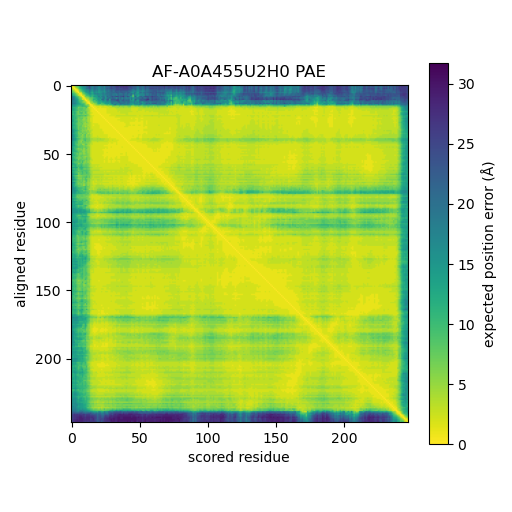 O O . ASP A 1 80 ? 10.812 -19.687 3.928 1.00 85.62 80 ASP A O 1
ATOM 625 N N . ILE A 1 81 ? 10.574 -17.673 4.885 1.00 88.25 81 ILE A N 1
ATOM 626 C CA . ILE A 1 81 ? 10.193 -16.990 3.646 1.00 88.25 81 ILE A CA 1
ATOM 627 C C . ILE A 1 81 ? 11.425 -16.427 2.933 1.00 88.25 81 ILE A C 1
ATOM 629 O O . ILE A 1 81 ? 12.079 -15.493 3.404 1.00 88.25 81 ILE A O 1
ATOM 633 N N . TYR A 1 82 ? 11.689 -16.947 1.735 1.00 91.75 82 TYR A N 1
ATOM 634 C CA . TYR A 1 82 ? 12.670 -16.386 0.810 1.00 91.75 82 TYR A CA 1
ATOM 635 C C . TYR A 1 82 ? 12.074 -15.197 0.039 1.00 91.75 82 TYR A C 1
ATOM 637 O O . TYR A 1 82 ? 11.242 -15.376 -0.849 1.00 91.75 82 TYR A O 1
ATOM 645 N N . TRP A 1 83 ? 12.501 -13.978 0.385 1.00 91.75 83 TRP A N 1
ATOM 646 C CA . TRP A 1 83 ? 12.008 -12.728 -0.220 1.00 91.75 83 TRP A CA 1
ATOM 647 C C . TRP A 1 83 ? 12.801 -12.249 -1.446 1.00 91.75 83 TRP A C 1
ATOM 649 O O . TRP A 1 83 ? 12.382 -11.301 -2.115 1.00 91.75 83 TRP A O 1
ATOM 659 N N . GLY A 1 84 ? 13.934 -12.887 -1.736 1.00 93.06 84 GLY A N 1
ATOM 660 C CA . GLY A 1 84 ? 14.804 -12.554 -2.860 1.00 93.06 84 GLY A CA 1
ATOM 661 C C . GLY A 1 84 ? 16.289 -12.580 -2.493 1.00 93.06 84 GLY A C 1
ATOM 662 O O . GLY A 1 84 ? 16.628 -12.714 -1.312 1.00 93.06 84 GLY A O 1
ATOM 663 N N . PRO A 1 85 ? 17.169 -12.508 -3.502 1.00 92.75 85 PRO A N 1
ATOM 664 C CA . PRO A 1 85 ? 18.619 -12.559 -3.323 1.00 92.75 85 PRO A CA 1
ATOM 665 C C . PRO A 1 85 ? 19.232 -11.238 -2.835 1.00 92.75 85 PRO A C 1
ATOM 667 O O . PRO A 1 85 ? 20.363 -11.243 -2.354 1.00 92.75 85 PRO A O 1
ATOM 670 N N . GLU A 1 86 ? 18.510 -10.123 -2.954 1.00 93.81 86 GLU A N 1
ATOM 671 C CA . GLU A 1 86 ? 19.085 -8.787 -2.823 1.00 93.81 86 GLU A CA 1
ATOM 672 C C . GLU A 1 86 ? 19.447 -8.424 -1.381 1.00 93.81 86 GLU A C 1
ATOM 674 O O . GLU A 1 86 ? 18.717 -8.712 -0.428 1.00 93.81 86 GLU A O 1
ATOM 679 N N . ALA A 1 87 ? 20.547 -7.682 -1.239 1.00 89.50 87 ALA A N 1
ATOM 680 C CA . ALA A 1 87 ? 20.962 -7.067 0.022 1.00 89.50 87 ALA A CA 1
ATOM 681 C C . ALA A 1 87 ? 20.425 -5.633 0.215 1.00 89.50 87 ALA A C 1
ATOM 683 O O . ALA A 1 87 ? 20.529 -5.086 1.313 1.00 89.50 87 ALA A O 1
ATOM 684 N N . GLU A 1 88 ? 19.869 -5.019 -0.834 1.00 88.88 88 GLU A N 1
ATOM 685 C CA . GLU A 1 88 ? 19.427 -3.619 -0.858 1.00 88.88 88 GLU A CA 1
ATOM 686 C C . GLU A 1 88 ? 17.926 -3.520 -1.177 1.00 88.88 88 GLU A C 1
ATOM 688 O O . GLU A 1 88 ? 17.389 -4.259 -2.006 1.00 88.88 88 GLU A O 1
ATOM 693 N N . TRP A 1 89 ? 17.234 -2.582 -0.523 1.00 90.56 89 TRP A N 1
ATOM 694 C CA . TRP A 1 89 ? 15.842 -2.261 -0.840 1.00 90.56 89 TRP A CA 1
ATOM 695 C C . TRP A 1 89 ? 15.736 -1.596 -2.209 1.00 90.56 89 TRP A C 1
ATOM 697 O O . TRP A 1 89 ? 16.534 -0.718 -2.525 1.00 90.56 89 TRP A O 1
ATOM 707 N N . LEU A 1 90 ? 14.706 -1.960 -2.980 1.00 88.56 90 LEU A N 1
ATOM 708 C CA . LEU A 1 90 ? 14.400 -1.351 -4.281 1.00 88.56 90 LEU A CA 1
ATOM 709 C C . LEU A 1 90 ? 15.586 -1.351 -5.265 1.00 88.56 90 LEU A C 1
ATOM 711 O O . LEU A 1 90 ? 15.685 -0.458 -6.103 1.00 88.56 90 LEU A O 1
ATOM 715 N N . GLY A 1 91 ? 16.474 -2.347 -5.168 1.00 84.25 91 GLY A N 1
ATOM 716 C CA . GLY A 1 91 ? 17.598 -2.496 -6.090 1.00 84.25 91 GLY A CA 1
ATOM 717 C C . GLY A 1 91 ? 17.141 -2.571 -7.551 1.00 84.25 91 GLY A C 1
ATOM 718 O O . GLY A 1 91 ? 16.088 -3.133 -7.859 1.00 84.25 91 GLY A O 1
ATOM 719 N N . ASP A 1 92 ? 17.940 -1.995 -8.443 1.00 82.06 92 ASP A N 1
ATOM 720 C CA . ASP A 1 92 ? 17.717 -1.888 -9.893 1.00 82.06 92 ASP A CA 1
ATOM 721 C C . ASP A 1 92 ? 18.606 -2.846 -10.706 1.00 82.06 92 ASP A C 1
ATOM 723 O O . ASP A 1 92 ? 18.590 -2.845 -11.933 1.00 82.06 92 ASP A O 1
ATOM 727 N N . LYS A 1 93 ? 19.382 -3.690 -10.017 1.00 82.62 93 LYS A N 1
ATOM 728 C CA . LYS A 1 93 ? 20.353 -4.622 -10.610 1.00 82.62 93 LYS A CA 1
ATOM 729 C C . LYS A 1 93 ? 19.724 -5.896 -11.187 1.00 82.62 93 LYS A C 1
ATOM 731 O O . LYS A 1 93 ? 20.463 -6.778 -11.610 1.00 82.62 93 LYS A O 1
ATOM 736 N N . ASP A 1 94 ? 18.392 -6.007 -11.167 1.00 86.38 94 ASP A N 1
ATOM 737 C CA . ASP A 1 94 ? 17.628 -7.157 -11.674 1.00 86.38 94 ASP A CA 1
ATOM 738 C C . ASP A 1 94 ? 18.144 -8.527 -11.156 1.00 86.38 94 ASP A C 1
ATOM 740 O O . ASP A 1 94 ? 18.030 -9.538 -11.838 1.00 86.38 94 ASP A O 1
ATOM 744 N N . GLU A 1 95 ? 18.683 -8.601 -9.928 1.00 92.06 95 GLU A N 1
ATOM 745 C CA . GLU A 1 95 ? 19.305 -9.827 -9.372 1.00 92.06 95 GLU A CA 1
ATOM 746 C C . GLU A 1 95 ? 18.341 -11.018 -9.268 1.00 92.06 95 GLU A C 1
ATOM 748 O O . GLU A 1 95 ? 18.768 -12.168 -9.296 1.00 92.06 95 GLU A O 1
ATOM 753 N N . ARG A 1 96 ? 17.040 -10.737 -9.148 1.00 94.75 96 ARG A N 1
ATOM 754 C CA . ARG A 1 96 ? 15.958 -11.729 -9.143 1.00 94.75 96 ARG A CA 1
ATOM 755 C C . ARG A 1 96 ? 15.475 -12.140 -10.532 1.00 94.75 96 ARG A C 1
ATOM 757 O O . ARG A 1 96 ? 14.467 -12.838 -10.627 1.00 94.75 96 ARG A O 1
ATOM 764 N N . TYR A 1 97 ? 16.090 -11.631 -11.591 1.00 94.94 97 TYR A N 1
ATOM 765 C CA . TYR A 1 97 ? 15.715 -11.932 -12.962 1.00 94.94 97 TYR A CA 1
ATOM 766 C C . TYR A 1 97 ? 16.846 -12.632 -13.698 1.00 94.94 97 TYR A C 1
ATOM 768 O O . TYR A 1 97 ? 18.027 -12.320 -13.557 1.00 94.94 97 TYR A O 1
ATOM 776 N N . THR A 1 98 ? 16.451 -13.538 -14.582 1.00 93.81 98 THR A N 1
ATOM 777 C CA . THR A 1 98 ? 17.298 -14.004 -15.679 1.00 93.81 98 THR A CA 1
ATOM 778 C C . THR A 1 98 ? 16.746 -13.466 -16.994 1.00 93.81 98 THR A C 1
ATOM 780 O O . THR A 1 98 ? 15.537 -13.285 -17.125 1.00 93.81 98 THR A O 1
ATOM 783 N N . GLY A 1 99 ? 17.613 -13.192 -17.971 1.00 91.75 99 GLY A N 1
ATOM 784 C CA . GLY A 1 99 ? 17.198 -12.603 -19.250 1.00 91.75 99 GLY A CA 1
ATOM 785 C C . GLY A 1 99 ? 16.856 -11.110 -19.167 1.00 91.75 99 GLY A C 1
ATOM 786 O O . GLY A 1 99 ? 17.150 -10.448 -18.175 1.00 91.75 99 GLY A O 1
ATOM 787 N N . SER A 1 100 ? 16.254 -10.567 -20.227 1.00 90.56 100 SER A N 1
ATOM 788 C CA . SER A 1 100 ? 15.916 -9.139 -20.336 1.00 90.56 100 SER A CA 1
ATOM 789 C C . SER A 1 100 ? 14.589 -8.911 -21.069 1.00 90.56 100 SER A C 1
ATOM 791 O O . SER A 1 100 ? 14.051 -9.814 -21.722 1.00 90.56 100 SER A O 1
ATOM 793 N N . PHE A 1 101 ? 14.024 -7.705 -20.938 1.00 88.69 101 PHE A N 1
ATOM 794 C CA . PHE A 1 101 ? 12.829 -7.327 -21.702 1.00 88.69 101 PHE A CA 1
ATOM 795 C C . PHE A 1 101 ? 13.123 -7.307 -23.203 1.00 88.69 101 PHE A C 1
ATOM 797 O O . PHE A 1 101 ? 12.290 -7.706 -24.013 1.00 88.69 101 PHE A O 1
ATOM 804 N N . GLU A 1 102 ? 14.310 -6.831 -23.557 1.00 89.62 102 GLU A N 1
ATOM 805 C CA . GLU A 1 102 ? 14.788 -6.605 -24.914 1.00 89.62 102 GLU A CA 1
ATOM 806 C C . GLU A 1 102 ? 14.980 -7.927 -25.663 1.00 89.62 102 GLU A C 1
ATOM 808 O O . GLU A 1 102 ? 14.638 -8.025 -26.841 1.00 89.62 102 GLU A O 1
ATOM 813 N N . ASP A 1 103 ? 15.444 -8.957 -24.955 1.00 89.25 103 ASP A N 1
ATOM 814 C CA . ASP A 1 103 ? 15.626 -10.308 -25.488 1.00 89.25 103 ASP A CA 1
ATOM 815 C C . ASP A 1 103 ? 14.334 -11.146 -25.439 1.00 89.25 103 ASP A C 1
ATOM 817 O O . ASP A 1 103 ? 14.299 -12.276 -25.931 1.00 89.25 103 ASP A O 1
ATOM 821 N N . GLY A 1 104 ? 13.261 -10.618 -24.833 1.00 88.94 104 GLY A N 1
ATOM 822 C CA . GLY A 1 104 ? 11.966 -11.294 -24.702 1.00 88.94 104 GLY A CA 1
ATOM 823 C C . GLY A 1 104 ? 11.999 -12.565 -23.844 1.00 88.94 104 GLY A C 1
ATOM 824 O O . GLY A 1 104 ? 11.078 -13.377 -23.921 1.00 88.94 104 GLY A O 1
ATOM 825 N N . ASN A 1 105 ? 13.055 -12.755 -23.052 1.00 91.25 105 ASN A N 1
ATOM 826 C CA . ASN A 1 105 ? 13.303 -13.954 -22.251 1.00 91.25 105 ASN A CA 1
ATOM 827 C C . ASN A 1 105 ? 13.460 -13.654 -20.751 1.00 91.25 105 ASN A C 1
ATOM 829 O O . ASN A 1 105 ? 13.980 -14.500 -20.027 1.00 91.25 105 ASN A O 1
ATOM 833 N N . ARG A 1 106 ? 13.037 -12.465 -20.292 1.00 93.44 106 ARG A N 1
ATOM 834 C CA . ARG A 1 106 ? 13.042 -12.094 -18.872 1.00 93.44 106 ARG A CA 1
ATOM 835 C C . ARG A 1 106 ? 12.169 -13.046 -18.062 1.00 93.44 106 ARG A C 1
ATOM 837 O O . ARG A 1 106 ? 10.990 -13.217 -18.366 1.00 93.44 106 ARG A O 1
ATOM 844 N N . VAL A 1 107 ? 12.740 -13.629 -17.017 1.00 94.19 107 VAL A N 1
ATOM 845 C CA . VAL A 1 107 ? 12.063 -14.550 -16.101 1.00 94.19 107 VAL A CA 1
ATOM 846 C C . VAL A 1 107 ? 12.385 -14.151 -14.669 1.00 94.19 107 VAL A C 1
ATOM 848 O O . VAL A 1 107 ? 13.556 -14.118 -14.296 1.00 94.19 107 VAL A O 1
ATOM 851 N N . LEU A 1 108 ? 11.351 -13.875 -13.870 1.00 96.06 108 LEU A N 1
ATOM 852 C CA . LEU A 1 108 ? 11.476 -13.659 -12.427 1.00 96.06 108 LEU A CA 1
ATOM 853 C C . LEU A 1 108 ? 11.758 -14.987 -11.706 1.00 96.06 108 LEU A C 1
ATOM 855 O O . LEU A 1 108 ? 11.086 -15.996 -11.946 1.00 96.06 108 LEU A O 1
ATOM 859 N N . ASP A 1 109 ? 12.691 -14.991 -10.766 1.00 96.31 109 ASP A N 1
ATOM 860 C CA . ASP A 1 109 ? 13.054 -16.178 -9.998 1.00 96.31 109 ASP A CA 1
ATOM 861 C C . ASP A 1 109 ? 11.865 -16.734 -9.199 1.00 96.31 109 ASP A C 1
ATOM 863 O O . ASP A 1 109 ? 11.067 -16.012 -8.600 1.00 96.31 109 ASP A O 1
ATOM 867 N N . ASN A 1 110 ? 11.705 -18.056 -9.203 1.00 93.56 110 ASN A N 1
ATOM 868 C CA . ASN A 1 110 ? 10.669 -18.752 -8.435 1.00 93.56 110 ASN A CA 1
ATOM 869 C C . ASN A 1 110 ? 11.155 -18.942 -6.980 1.00 93.56 110 ASN A C 1
ATOM 871 O O . ASN A 1 110 ? 12.286 -19.398 -6.810 1.00 93.56 110 ASN A O 1
ATOM 875 N N . PRO A 1 111 ? 10.354 -18.661 -5.927 1.00 95.12 111 PRO A N 1
ATOM 876 C CA . PRO A 1 111 ? 8.915 -18.367 -5.903 1.00 95.12 111 PRO A CA 1
ATOM 877 C C . PRO A 1 111 ? 8.545 -16.887 -5.757 1.00 95.12 111 PRO A C 1
ATOM 879 O O . PRO A 1 111 ? 7.483 -16.564 -5.224 1.00 95.12 111 PRO A O 1
ATOM 882 N N . LEU A 1 112 ? 9.403 -15.970 -6.201 1.00 96.06 112 LEU A N 1
ATOM 883 C CA . LEU A 1 112 ? 9.174 -14.541 -6.020 1.00 96.06 112 LEU A CA 1
ATOM 884 C C . LEU A 1 112 ? 7.976 -14.068 -6.845 1.00 96.06 112 LEU A C 1
ATOM 886 O O . LEU A 1 112 ? 7.772 -14.507 -7.976 1.00 96.06 112 LEU A O 1
ATOM 890 N N . ALA A 1 113 ? 7.208 -13.142 -6.270 1.00 97.00 113 ALA A N 1
ATOM 891 C CA . ALA A 1 113 ? 6.005 -12.561 -6.870 1.00 97.00 113 ALA A CA 1
ATOM 892 C C . ALA A 1 113 ? 5.996 -11.021 -6.820 1.00 97.00 113 ALA A C 1
ATOM 894 O O . ALA A 1 113 ? 4.947 -10.403 -6.975 1.00 97.00 113 ALA A O 1
ATOM 895 N N . ALA A 1 114 ? 7.162 -10.409 -6.607 1.00 96.38 114 ALA A N 1
ATOM 896 C CA . ALA A 1 114 ? 7.362 -8.965 -6.648 1.00 96.38 114 ALA A CA 1
ATOM 897 C C . ALA A 1 114 ? 8.581 -8.631 -7.515 1.00 96.38 114 ALA A C 1
ATOM 899 O O . ALA A 1 114 ? 9.549 -9.394 -7.540 1.00 96.38 114 ALA A O 1
ATOM 900 N N . VAL A 1 115 ? 8.564 -7.483 -8.189 1.00 94.94 115 VAL A N 1
ATOM 901 C CA . VAL A 1 115 ? 9.622 -7.096 -9.135 1.00 94.94 115 VAL A CA 1
ATOM 902 C C . VAL A 1 115 ? 10.874 -6.530 -8.475 1.00 94.94 115 VAL A C 1
ATOM 904 O O . VAL A 1 115 ? 11.914 -6.500 -9.116 1.00 94.94 115 VAL A O 1
ATOM 907 N N . GLN A 1 116 ? 10.793 -6.097 -7.215 1.00 94.06 116 GLN A N 1
ATOM 908 C CA . GLN A 1 116 ? 11.931 -5.598 -6.440 1.00 94.06 116 GLN A CA 1
ATOM 909 C C . GLN A 1 116 ? 11.775 -5.948 -4.959 1.00 94.06 116 GLN A C 1
ATOM 911 O O . GLN A 1 116 ? 10.663 -6.155 -4.459 1.00 94.06 116 GLN A O 1
ATOM 916 N N . MET A 1 117 ? 12.901 -6.017 -4.248 1.00 93.25 117 MET A N 1
ATOM 917 C CA . MET A 1 117 ? 12.923 -6.271 -2.810 1.00 93.25 117 MET A CA 1
ATOM 918 C C . MET A 1 117 ? 12.277 -5.091 -2.081 1.00 93.25 117 MET A C 1
ATOM 920 O O . MET A 1 117 ? 12.686 -3.945 -2.267 1.00 93.25 117 MET A O 1
ATOM 924 N N . GLY A 1 118 ? 11.278 -5.366 -1.241 1.00 91.69 118 GLY A N 1
ATOM 925 C CA . GLY A 1 118 ? 10.565 -4.334 -0.483 1.00 91.69 118 GLY A CA 1
ATOM 926 C C . GLY A 1 118 ? 9.304 -3.769 -1.148 1.00 91.69 118 GLY A C 1
ATOM 927 O O . GLY A 1 118 ? 8.685 -2.880 -0.562 1.00 91.69 118 GLY A O 1
ATOM 928 N N . LEU A 1 119 ? 8.913 -4.281 -2.323 1.00 93.50 119 LEU A N 1
ATOM 929 C CA . LEU A 1 119 ? 7.633 -3.989 -2.981 1.00 93.50 119 LEU A CA 1
ATOM 930 C C . LEU A 1 119 ? 6.620 -5.118 -2.797 1.00 93.50 119 LEU A C 1
ATOM 932 O O . LEU A 1 119 ? 6.995 -6.280 -2.647 1.00 93.50 119 LEU A O 1
ATOM 936 N N . ILE A 1 120 ? 5.329 -4.784 -2.876 1.00 92.94 120 ILE A N 1
ATOM 937 C CA . ILE A 1 120 ? 4.262 -5.788 -2.849 1.00 92.94 120 ILE A CA 1
ATOM 938 C C . ILE A 1 120 ? 4.140 -6.533 -4.190 1.00 92.94 120 ILE A C 1
ATOM 940 O O . ILE A 1 120 ? 4.103 -7.758 -4.192 1.00 92.94 120 ILE A O 1
ATOM 944 N N . TYR A 1 121 ? 4.077 -5.815 -5.319 1.00 95.31 121 TYR A N 1
ATOM 945 C CA . TYR A 1 121 ? 3.967 -6.407 -6.665 1.00 95.31 121 TYR A CA 1
ATOM 946 C C . TYR A 1 121 ? 4.968 -5.769 -7.624 1.00 95.31 121 TYR A C 1
ATOM 948 O O . TYR A 1 121 ? 5.995 -6.352 -7.947 1.00 95.31 121 TYR A O 1
ATOM 956 N N . VAL A 1 122 ? 4.676 -4.546 -8.062 1.00 96.25 122 VAL A N 1
ATOM 957 C CA . VAL A 1 122 ? 5.384 -3.848 -9.137 1.00 96.25 122 VAL A CA 1
ATOM 958 C C . VAL A 1 122 ? 5.870 -2.485 -8.672 1.00 96.25 122 VAL A C 1
ATOM 960 O O . VAL A 1 122 ? 5.306 -1.910 -7.739 1.00 96.25 122 VAL A O 1
ATOM 963 N N . ASN A 1 123 ? 6.875 -1.942 -9.353 1.00 95.00 123 ASN A N 1
ATOM 964 C CA . ASN A 1 123 ? 7.304 -0.567 -9.146 1.00 95.00 123 ASN A CA 1
ATOM 965 C C . ASN A 1 123 ? 6.257 0.396 -9.743 1.00 95.00 123 ASN A C 1
ATOM 967 O O . ASN A 1 123 ? 5.943 0.285 -10.933 1.00 95.00 123 ASN A O 1
ATOM 971 N N . PRO A 1 124 ? 5.696 1.332 -8.954 1.00 94.25 124 PRO A N 1
ATOM 972 C CA . PRO A 1 124 ? 4.651 2.236 -9.428 1.00 94.25 124 PRO A CA 1
ATOM 973 C C . PRO A 1 124 ? 5.152 3.295 -10.427 1.00 94.25 124 PRO A C 1
ATOM 975 O O . PRO A 1 124 ? 4.330 3.914 -11.098 1.00 94.25 124 PRO A O 1
ATOM 978 N N . GLU A 1 125 ? 6.467 3.504 -10.540 1.00 93.50 125 GLU A N 1
ATOM 979 C CA . GLU A 1 125 ? 7.097 4.372 -11.547 1.00 93.50 125 GLU A CA 1
ATOM 980 C C . GLU A 1 125 ? 7.420 3.614 -12.853 1.00 93.50 125 GLU A C 1
ATOM 982 O O . GLU A 1 125 ? 7.769 4.240 -13.850 1.00 93.50 125 GLU A O 1
ATOM 987 N N . GLY A 1 126 ? 7.235 2.288 -12.871 1.00 92.81 126 GLY A N 1
ATOM 988 C CA . GLY A 1 126 ? 7.569 1.384 -13.975 1.00 92.81 126 GLY A CA 1
ATOM 989 C C . GLY A 1 126 ? 8.868 0.597 -13.733 1.00 92.81 126 GLY A C 1
ATOM 990 O O . GLY A 1 126 ? 9.525 0.801 -12.708 1.00 92.81 126 GLY A O 1
ATOM 991 N N . PRO A 1 127 ? 9.226 -0.356 -14.617 1.00 92.44 127 PRO A N 1
ATOM 992 C CA . PRO A 1 127 ? 10.364 -1.250 -14.396 1.00 92.44 127 PRO A CA 1
ATOM 993 C C . PRO A 1 127 ? 11.658 -0.461 -14.170 1.00 92.44 127 PRO A C 1
ATOM 995 O O . PRO A 1 127 ? 12.014 0.388 -14.986 1.00 92.44 127 PRO A O 1
ATOM 998 N N . ASN A 1 128 ? 12.332 -0.715 -13.045 1.00 87.75 128 ASN A N 1
ATOM 999 C CA . ASN A 1 128 ? 13.533 0.008 -12.605 1.00 87.75 128 ASN A CA 1
ATOM 1000 C C . ASN A 1 128 ? 13.372 1.546 -12.619 1.00 87.75 128 ASN A C 1
ATOM 1002 O O . ASN A 1 128 ? 14.301 2.269 -12.960 1.00 87.75 128 ASN A O 1
ATOM 1006 N N . GLY A 1 129 ? 12.173 2.053 -12.300 1.00 90.19 129 GLY A N 1
ATOM 1007 C CA . GLY A 1 129 ? 11.876 3.492 -12.270 1.00 90.19 129 GLY A CA 1
ATOM 1008 C C . GLY A 1 129 ? 11.633 4.130 -13.644 1.00 90.19 129 GLY A C 1
ATOM 1009 O O . GLY A 1 129 ? 11.416 5.340 -13.734 1.00 90.19 129 GLY A O 1
ATOM 1010 N N . VAL A 1 130 ? 11.644 3.344 -14.725 1.00 91.56 130 VAL A N 1
ATOM 1011 C CA . VAL A 1 130 ? 11.411 3.842 -16.085 1.00 91.56 130 VAL A CA 1
ATOM 1012 C C . VAL A 1 130 ? 9.907 3.852 -16.387 1.00 91.56 130 VAL A C 1
ATOM 1014 O O . VAL A 1 130 ? 9.294 2.782 -16.378 1.00 91.56 130 VAL A O 1
ATOM 1017 N N . PRO A 1 131 ? 9.306 5.008 -16.744 1.00 93.88 131 PRO A N 1
ATOM 1018 C CA . PRO A 1 131 ? 7.864 5.149 -16.962 1.00 93.88 131 PRO A CA 1
ATOM 1019 C C . PRO A 1 131 ? 7.405 4.574 -18.313 1.00 93.88 131 PRO A C 1
ATOM 1021 O O . PRO A 1 131 ? 6.898 5.287 -19.181 1.00 93.88 131 PRO A O 1
ATOM 1024 N N . ASP A 1 132 ? 7.577 3.265 -18.487 1.00 94.94 132 ASP A N 1
ATOM 1025 C CA . ASP A 1 132 ? 7.110 2.476 -19.626 1.00 94.94 132 ASP A CA 1
ATOM 1026 C C . ASP A 1 132 ? 5.868 1.665 -19.225 1.00 94.94 132 ASP A C 1
ATOM 1028 O O . ASP A 1 132 ? 5.947 0.629 -18.559 1.00 94.94 132 ASP A O 1
ATOM 1032 N N . ALA A 1 133 ? 4.696 2.144 -19.646 1.00 93.50 133 ALA A N 1
ATOM 1033 C CA . ALA A 1 133 ? 3.419 1.516 -19.318 1.00 93.50 133 ALA A CA 1
ATOM 1034 C C . ALA A 1 133 ? 3.263 0.111 -19.926 1.00 93.50 133 ALA A C 1
ATOM 1036 O O . ALA A 1 133 ? 2.594 -0.737 -19.334 1.00 93.50 133 ALA A O 1
ATOM 1037 N N . ALA A 1 134 ? 3.870 -0.155 -21.088 1.00 95.12 134 ALA A N 1
ATOM 1038 C CA . ALA A 1 134 ? 3.754 -1.449 -21.751 1.00 95.12 134 ALA A CA 1
ATOM 1039 C C . ALA A 1 134 ? 4.579 -2.507 -21.013 1.00 95.12 134 ALA A C 1
ATOM 1041 O O . ALA A 1 134 ? 4.060 -3.584 -20.716 1.00 95.12 134 ALA A O 1
ATOM 1042 N N . LYS A 1 135 ? 5.825 -2.180 -20.647 1.00 95.50 135 LYS A N 1
ATOM 1043 C CA . LYS A 1 135 ? 6.655 -3.071 -19.825 1.00 95.50 135 LYS A CA 1
ATOM 1044 C C . LYS A 1 135 ? 6.090 -3.221 -18.408 1.00 95.50 135 LYS A C 1
ATOM 1046 O O . LYS A 1 135 ? 6.026 -4.334 -17.898 1.00 95.50 135 LYS A O 1
ATOM 1051 N N . SER A 1 136 ? 5.565 -2.146 -17.812 1.00 96.25 136 SER A N 1
ATOM 1052 C CA . SER A 1 136 ? 4.867 -2.220 -16.519 1.00 96.25 136 SER A CA 1
ATOM 1053 C C . SER A 1 136 ? 3.657 -3.164 -16.565 1.00 96.25 136 SER A C 1
ATOM 1055 O O . SER A 1 136 ? 3.458 -3.951 -15.645 1.00 96.25 136 SER A O 1
ATOM 1057 N N . ALA A 1 137 ? 2.880 -3.176 -17.654 1.00 96.69 137 ALA A N 1
ATOM 1058 C CA . ALA A 1 137 ? 1.765 -4.111 -17.806 1.00 96.69 137 ALA A CA 1
ATOM 1059 C C . ALA A 1 137 ? 2.210 -5.587 -17.874 1.00 96.69 137 ALA A C 1
ATOM 1061 O O . ALA A 1 137 ? 1.448 -6.472 -17.473 1.00 96.69 137 ALA A O 1
ATOM 1062 N N . MET A 1 138 ? 3.421 -5.869 -18.370 1.00 96.00 138 MET A N 1
ATOM 1063 C CA . MET A 1 138 ? 4.004 -7.217 -18.339 1.00 96.00 138 MET A CA 1
ATOM 1064 C C . MET A 1 138 ? 4.343 -7.627 -16.903 1.00 96.00 138 MET A C 1
ATOM 1066 O O . MET A 1 138 ? 3.892 -8.682 -16.462 1.00 96.00 138 MET A O 1
ATOM 1070 N N . ASP A 1 139 ? 5.027 -6.753 -16.160 1.00 96.50 139 ASP A N 1
ATOM 1071 C CA . ASP A 1 139 ? 5.342 -6.952 -14.739 1.00 96.50 139 ASP A CA 1
ATOM 1072 C C . ASP A 1 139 ? 4.073 -7.142 -13.890 1.00 96.50 139 ASP A C 1
ATOM 1074 O O . ASP A 1 139 ? 4.003 -8.037 -13.044 1.00 96.50 139 ASP A O 1
ATOM 1078 N N . VAL A 1 140 ? 3.033 -6.333 -14.134 1.00 98.00 140 VAL A N 1
ATOM 1079 C CA . VAL A 1 140 ? 1.735 -6.446 -13.449 1.00 98.00 140 VAL A CA 1
ATOM 1080 C C . VAL A 1 140 ? 1.123 -7.815 -13.710 1.00 98.00 140 VAL A C 1
ATOM 1082 O O . VAL A 1 140 ? 0.722 -8.492 -12.768 1.00 98.00 140 VAL A O 1
ATOM 1085 N N . ARG A 1 141 ? 1.078 -8.261 -14.969 1.00 97.38 141 ARG A N 1
ATOM 1086 C CA . ARG A 1 141 ? 0.513 -9.571 -15.300 1.00 97.38 141 ARG A CA 1
ATOM 1087 C C . ARG A 1 141 ? 1.292 -10.708 -14.642 1.00 97.38 141 ARG A C 1
ATOM 1089 O O . ARG A 1 141 ? 0.672 -11.594 -14.062 1.00 97.38 141 ARG A O 1
ATOM 1096 N N . GLU A 1 142 ? 2.621 -10.692 -14.725 1.00 96.88 142 GLU A N 1
ATOM 1097 C CA . GLU A 1 142 ? 3.454 -11.746 -14.141 1.00 96.88 142 GLU A CA 1
ATOM 1098 C C . GLU A 1 142 ? 3.281 -11.822 -12.620 1.00 96.88 142 GLU A C 1
ATOM 1100 O O . GLU A 1 142 ? 2.970 -12.887 -12.082 1.00 96.88 142 GLU A O 1
ATOM 1105 N N . THR A 1 143 ? 3.442 -10.700 -11.918 1.00 97.50 143 THR A N 1
ATOM 1106 C CA . THR A 1 143 ? 3.403 -10.681 -10.448 1.00 97.50 143 THR A CA 1
ATOM 1107 C C . THR A 1 143 ? 2.026 -11.030 -9.890 1.00 97.50 143 THR A C 1
ATOM 1109 O O . THR A 1 143 ? 1.931 -11.814 -8.944 1.00 97.50 143 THR A O 1
ATOM 1112 N N . PHE A 1 144 ? 0.942 -10.550 -10.506 1.00 98.25 144 PHE A N 1
ATOM 1113 C CA . PHE A 1 144 ? -0.412 -10.934 -10.102 1.00 98.25 144 PHE A CA 1
ATOM 1114 C C . PHE A 1 144 ? -0.711 -12.407 -10.386 1.00 98.25 144 PHE A C 1
ATOM 1116 O O . PHE A 1 144 ? -1.288 -13.074 -9.525 1.00 98.25 144 PHE A O 1
ATOM 1123 N N . ALA A 1 145 ? -0.270 -12.942 -11.530 1.00 97.94 145 ALA A N 1
ATOM 1124 C CA . ALA A 1 145 ? -0.433 -14.361 -11.844 1.00 97.94 145 ALA A CA 1
ATOM 1125 C C . ALA A 1 145 ? 0.276 -15.254 -10.817 1.00 97.94 145 ALA A C 1
ATOM 1127 O O . ALA A 1 145 ? -0.296 -16.244 -10.357 1.00 97.94 145 ALA A O 1
ATOM 1128 N N . ARG A 1 146 ? 1.483 -14.873 -10.380 1.00 97.19 146 ARG A N 1
ATOM 1129 C CA . ARG A 1 146 ? 2.212 -15.573 -9.305 1.00 97.19 146 ARG A CA 1
ATOM 1130 C C . ARG A 1 146 ? 1.529 -15.468 -7.943 1.00 97.19 146 ARG A C 1
ATOM 1132 O O . ARG A 1 146 ? 1.678 -16.363 -7.118 1.00 97.19 146 ARG A O 1
ATOM 1139 N N . MET A 1 147 ? 0.733 -14.423 -7.726 1.00 96.62 147 MET A N 1
ATOM 1140 C CA . MET A 1 147 ? -0.142 -14.285 -6.557 1.00 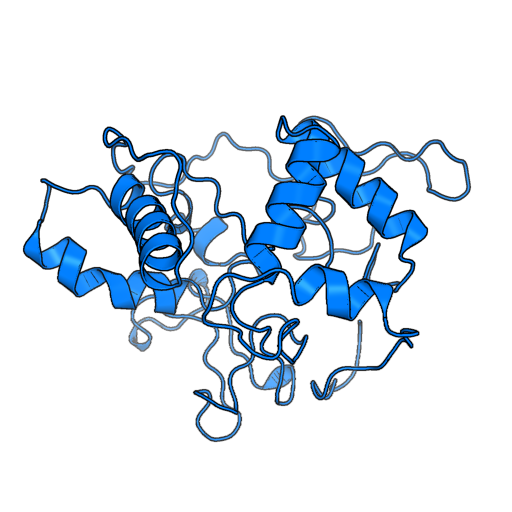96.62 147 MET A CA 1
ATOM 1141 C C . MET A 1 147 ? -1.545 -14.881 -6.760 1.00 96.62 147 MET A C 1
ATOM 1143 O O . MET A 1 147 ? -2.441 -14.642 -5.950 1.00 96.62 147 MET A O 1
ATOM 1147 N N . GLY A 1 148 ? -1.742 -15.683 -7.811 1.00 97.50 148 GLY A N 1
ATOM 1148 C CA . GLY A 1 148 ? -2.969 -16.442 -8.041 1.00 97.50 148 GLY A CA 1
ATOM 1149 C C . GLY A 1 148 ? -4.124 -15.640 -8.638 1.00 97.50 148 GLY A C 1
ATOM 1150 O O . GLY A 1 148 ? -5.263 -16.083 -8.533 1.00 97.50 148 GLY A O 1
ATOM 1151 N N . MET A 1 149 ? -3.850 -14.487 -9.252 1.00 98.31 149 MET A N 1
ATOM 1152 C CA . MET A 1 149 ? -4.858 -13.636 -9.890 1.00 98.31 149 MET A CA 1
ATOM 1153 C C . MET A 1 149 ? -4.725 -13.676 -11.414 1.00 98.31 149 MET A C 1
ATOM 1155 O O . MET A 1 149 ? -3.634 -13.518 -11.958 1.00 98.31 149 MET A O 1
ATOM 1159 N N . ASN A 1 150 ? -5.841 -13.836 -12.123 1.00 98.38 150 ASN A N 1
ATOM 1160 C CA . ASN A 1 150 ? -5.878 -13.704 -13.582 1.00 98.38 150 ASN A CA 1
ATOM 1161 C C . ASN A 1 150 ? -6.010 -12.233 -14.034 1.00 98.38 150 ASN A C 1
ATOM 1163 O O . ASN A 1 150 ? -6.178 -11.324 -13.219 1.00 98.38 150 ASN A O 1
ATOM 1167 N N . ASP A 1 151 ? -5.985 -11.984 -15.347 1.00 98.50 151 ASP A N 1
ATOM 1168 C CA . ASP A 1 151 ? -6.095 -10.634 -15.927 1.00 98.50 151 ASP A CA 1
ATOM 1169 C C . ASP A 1 151 ? -7.361 -9.882 -15.473 1.00 98.50 151 ASP A C 1
ATOM 1171 O O . ASP A 1 151 ? -7.306 -8.689 -15.167 1.00 98.50 151 ASP A O 1
ATOM 1175 N N . ARG A 1 152 ? -8.512 -10.564 -15.382 1.00 98.44 152 ARG A N 1
ATOM 1176 C CA . ARG A 1 152 ? -9.773 -9.931 -14.967 1.00 98.44 152 ARG A CA 1
ATOM 1177 C C . ARG A 1 152 ? -9.724 -9.515 -13.500 1.00 98.44 152 ARG A C 1
ATOM 1179 O O . ARG A 1 152 ? -10.160 -8.414 -13.168 1.00 98.44 152 ARG A O 1
ATOM 1186 N N . GLU A 1 153 ? -9.214 -10.383 -12.635 1.00 98.38 153 GLU A N 1
ATOM 1187 C CA . GLU A 1 153 ? -9.051 -10.105 -11.203 1.00 98.38 153 GLU A CA 1
ATOM 1188 C C . GLU A 1 153 ? -8.028 -8.994 -10.971 1.00 98.38 153 GLU A C 1
ATOM 1190 O O . GLU A 1 153 ? -8.274 -8.088 -10.180 1.00 98.38 153 GLU A O 1
ATOM 1195 N N . THR A 1 154 ? -6.937 -8.998 -11.736 1.00 98.50 154 THR A N 1
ATOM 1196 C CA . THR A 1 154 ? -5.890 -7.970 -11.700 1.00 98.50 154 THR A CA 1
ATOM 1197 C C . THR A 1 154 ? -6.447 -6.588 -12.030 1.00 98.50 154 THR A C 1
ATOM 1199 O O . THR A 1 154 ? -6.246 -5.634 -11.272 1.00 98.50 154 THR A O 1
ATOM 1202 N N . VAL A 1 155 ? -7.215 -6.475 -13.122 1.00 98.06 155 VAL A N 1
ATOM 1203 C CA . VAL A 1 155 ? -7.877 -5.217 -13.494 1.00 98.06 155 VAL A CA 1
ATOM 1204 C C . VAL A 1 155 ? -8.893 -4.806 -12.429 1.00 98.06 155 VAL A C 1
ATOM 1206 O O . VAL A 1 155 ? -8.887 -3.654 -12.000 1.00 98.06 155 VAL A O 1
ATOM 1209 N N . ALA A 1 156 ? -9.735 -5.731 -11.960 1.00 98.12 156 ALA A N 1
ATOM 1210 C CA . ALA A 1 156 ? -10.762 -5.434 -10.963 1.00 98.12 156 ALA A CA 1
ATOM 1211 C C . ALA A 1 156 ? -10.170 -4.941 -9.634 1.00 98.12 156 ALA A C 1
ATOM 1213 O O . ALA A 1 156 ? -10.675 -3.974 -9.065 1.00 98.12 156 ALA A O 1
ATOM 1214 N N . LEU A 1 157 ? -9.091 -5.563 -9.156 1.00 98.25 157 LEU A N 1
ATOM 1215 C CA . LEU A 1 157 ? -8.417 -5.165 -7.924 1.00 98.25 157 LEU A CA 1
ATOM 1216 C C . LEU A 1 157 ? -7.700 -3.817 -8.073 1.00 98.25 157 LEU A C 1
ATOM 1218 O O . LEU A 1 157 ? -7.804 -2.975 -7.182 1.00 98.25 157 LEU A O 1
ATOM 1222 N N . THR A 1 158 ? -7.016 -3.590 -9.198 1.00 96.56 158 THR A N 1
ATOM 1223 C CA . THR A 1 158 ? -6.291 -2.334 -9.454 1.00 96.56 158 THR A CA 1
ATOM 1224 C C . THR A 1 158 ? -7.257 -1.157 -9.570 1.00 96.56 158 THR A C 1
ATOM 1226 O O . THR A 1 158 ? -7.106 -0.158 -8.869 1.00 96.56 158 THR A O 1
ATOM 1229 N N . VAL A 1 159 ? -8.285 -1.289 -10.414 1.00 97.25 159 VAL A N 1
ATOM 1230 C CA . VAL A 1 159 ? -9.316 -0.259 -10.618 1.00 97.25 159 VAL A CA 1
ATOM 1231 C C . VAL A 1 159 ? -10.118 -0.049 -9.337 1.00 97.25 159 VAL A C 1
ATOM 1233 O O . VAL A 1 159 ? -10.312 1.085 -8.900 1.00 97.25 159 VAL A O 1
ATOM 1236 N N . GLY A 1 160 ? -10.555 -1.141 -8.706 1.00 97.19 160 GLY A N 1
ATOM 1237 C CA . GLY A 1 160 ? -11.360 -1.090 -7.492 1.00 97.19 160 GLY A CA 1
ATOM 1238 C C . GLY A 1 160 ? -10.622 -0.430 -6.328 1.00 97.19 160 GLY A C 1
ATOM 1239 O O . GLY A 1 160 ? -11.183 0.424 -5.648 1.00 97.19 160 GLY A O 1
ATOM 1240 N N . GLY A 1 161 ? -9.347 -0.776 -6.133 1.00 97.19 161 GLY A N 1
ATOM 1241 C CA . GLY A 1 161 ? -8.505 -0.188 -5.094 1.00 97.19 161 GLY A CA 1
ATOM 1242 C C . GLY A 1 161 ? -8.201 1.289 -5.342 1.00 97.19 161 GLY A C 1
ATOM 1243 O O . GLY A 1 161 ? -8.405 2.112 -4.453 1.00 97.19 161 GLY A O 1
ATOM 1244 N N . HIS A 1 162 ? -7.761 1.645 -6.554 1.00 97.38 162 HIS A N 1
ATOM 1245 C CA . HIS A 1 162 ? -7.386 3.024 -6.893 1.00 97.38 162 HIS A CA 1
ATOM 1246 C C . HIS A 1 162 ? -8.580 3.965 -7.135 1.00 97.38 162 HIS A C 1
ATOM 1248 O O . HIS A 1 162 ? -8.382 5.158 -7.350 1.00 97.38 162 HIS A O 1
ATOM 1254 N N . THR A 1 163 ? -9.820 3.474 -7.047 1.00 98.25 163 THR A N 1
ATOM 1255 C CA . THR A 1 163 ? 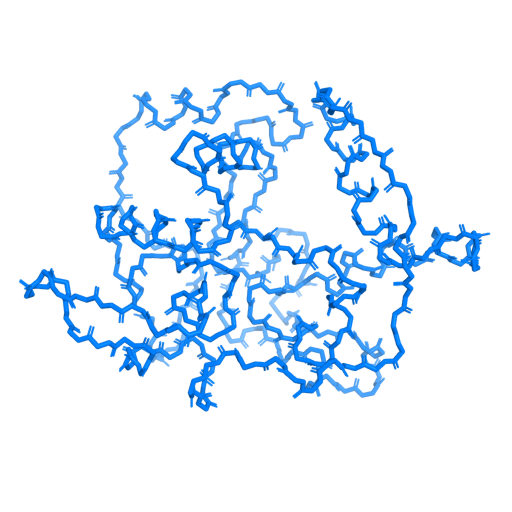-11.012 4.339 -6.972 1.00 98.25 163 THR A CA 1
ATOM 1256 C C . THR A 1 163 ? -11.023 5.181 -5.687 1.00 98.25 163 THR A C 1
ATOM 1258 O O . THR A 1 163 ? -11.633 6.250 -5.646 1.00 98.25 163 THR A O 1
ATOM 1261 N N . PHE A 1 164 ? -10.311 4.735 -4.647 1.00 98.50 164 PHE A N 1
ATOM 1262 C CA . PHE A 1 164 ? -10.264 5.392 -3.346 1.00 98.50 164 PHE A CA 1
ATOM 1263 C C . PHE A 1 164 ? -8.901 6.017 -3.040 1.00 98.50 164 PHE A C 1
ATOM 1265 O O . PHE A 1 164 ? -7.847 5.542 -3.462 1.00 98.50 164 PHE A O 1
ATOM 1272 N N . GLY A 1 165 ? -8.928 7.037 -2.186 1.00 97.88 165 GLY A N 1
ATOM 1273 C CA . GLY A 1 165 ? -7.751 7.623 -1.567 1.00 97.88 165 GLY A CA 1
ATOM 1274 C C . GLY A 1 165 ? -6.853 8.399 -2.528 1.00 97.88 165 GLY A C 1
ATOM 1275 O O . GLY A 1 165 ? -7.293 8.967 -3.528 1.00 97.88 165 GLY A O 1
ATOM 1276 N N . LYS A 1 166 ? -5.578 8.481 -2.148 1.00 97.00 166 LYS A N 1
ATOM 1277 C CA . LYS A 1 166 ? -4.537 9.234 -2.849 1.00 97.00 166 LYS A CA 1
ATOM 1278 C C . LYS A 1 166 ? -3.144 8.697 -2.513 1.00 97.00 166 LYS A C 1
ATOM 1280 O O . LYS A 1 166 ? -2.972 7.972 -1.532 1.00 97.00 166 LYS A O 1
ATOM 1285 N N . MET A 1 167 ? -2.159 9.098 -3.306 1.00 95.81 167 MET A N 1
ATOM 1286 C CA . MET A 1 167 ? -0.733 8.941 -3.007 1.00 95.81 167 MET A CA 1
ATOM 1287 C C . MET A 1 167 ? -0.195 10.175 -2.271 1.00 95.81 167 MET A C 1
ATOM 1289 O O . MET A 1 167 ? -0.830 11.233 -2.300 1.00 95.81 167 MET A O 1
ATOM 1293 N N . HIS A 1 168 ? 0.960 10.029 -1.617 1.00 95.75 168 HIS A N 1
ATOM 1294 C CA . HIS A 1 168 ? 1.572 11.074 -0.792 1.00 95.75 168 HIS A CA 1
ATOM 1295 C C . HIS A 1 168 ? 3.067 11.243 -1.113 1.00 95.75 168 HIS A C 1
ATOM 1297 O O . HIS A 1 168 ? 3.864 10.313 -0.933 1.00 95.75 168 HIS A O 1
ATOM 1303 N N . GLY A 1 169 ? 3.444 12.441 -1.544 1.00 93.00 169 GLY A N 1
ATOM 1304 C CA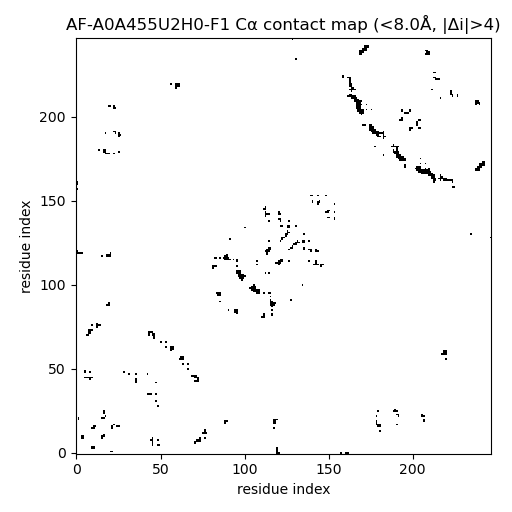 . GLY A 1 169 ? 4.758 12.790 -2.077 1.00 93.00 169 GLY A CA 1
ATOM 1305 C C . GLY A 1 169 ? 5.031 14.295 -2.086 1.00 93.00 169 GLY A C 1
ATOM 1306 O O . GLY A 1 169 ? 5.773 14.776 -2.942 1.00 93.00 169 GLY A O 1
ATOM 1307 N N . ASN A 1 170 ? 4.408 15.048 -1.176 1.00 87.00 170 ASN A N 1
ATOM 1308 C CA . ASN A 1 170 ? 4.497 16.506 -1.131 1.00 87.00 170 ASN A CA 1
ATOM 1309 C C . ASN A 1 170 ? 5.566 16.997 -0.132 1.00 87.00 170 ASN A C 1
ATOM 1311 O O . ASN A 1 170 ? 5.259 17.338 1.008 1.00 87.00 170 ASN A O 1
ATOM 1315 N N . GLY A 1 171 ? 6.830 17.010 -0.557 1.00 87.44 171 GLY A N 1
ATOM 1316 C CA . GLY A 1 171 ? 7.966 17.536 0.217 1.00 87.44 171 GLY A CA 1
ATOM 1317 C C . GLY A 1 171 ? 9.302 17.029 -0.331 1.00 87.44 171 GLY A C 1
ATOM 1318 O O . GLY A 1 171 ? 9.297 16.443 -1.399 1.00 87.44 171 GLY A O 1
ATOM 1319 N N . PRO A 1 172 ? 10.456 17.255 0.306 1.00 88.81 172 PRO A N 1
ATOM 1320 C CA . PRO A 1 172 ? 11.738 16.723 -0.160 1.00 88.81 172 PRO A CA 1
ATOM 1321 C C . PRO A 1 172 ? 11.982 15.292 0.355 1.00 88.81 172 PRO A C 1
ATOM 1323 O O . PRO A 1 172 ? 11.528 14.923 1.438 1.00 88.81 172 PRO A O 1
ATOM 1326 N N . ALA A 1 173 ? 12.673 14.460 -0.433 1.00 85.31 173 ALA A N 1
ATOM 1327 C CA . ALA A 1 173 ? 12.824 13.030 -0.121 1.00 85.31 173 ALA A CA 1
ATOM 1328 C C . ALA A 1 173 ? 13.663 12.779 1.143 1.00 85.31 173 ALA A C 1
ATOM 1330 O O . ALA A 1 173 ? 13.366 11.875 1.919 1.00 85.31 173 ALA A O 1
ATOM 1331 N N . ASP A 1 174 ? 14.659 13.630 1.381 1.00 89.62 174 ASP A N 1
ATOM 1332 C CA . ASP A 1 174 ? 15.547 13.593 2.547 1.00 89.62 174 ASP A CA 1
ATOM 1333 C C . ASP A 1 174 ? 14.876 14.029 3.863 1.00 89.62 174 ASP A C 1
ATOM 1335 O O . ASP A 1 174 ? 15.469 13.897 4.937 1.00 89.62 174 ASP A O 1
ATOM 1339 N N . ALA A 1 175 ? 13.627 14.508 3.816 1.00 91.81 175 ALA A N 1
ATOM 1340 C CA . ALA A 1 175 ? 12.866 14.816 5.021 1.00 91.81 175 ALA A CA 1
ATOM 1341 C C . ALA A 1 175 ? 12.308 13.573 5.724 1.00 91.81 175 ALA A C 1
ATOM 1343 O O . ALA A 1 175 ? 11.953 13.670 6.903 1.00 91.81 175 ALA A O 1
ATOM 1344 N N . VAL A 1 176 ? 12.219 12.430 5.036 1.00 92.81 176 VAL A N 1
ATOM 1345 C CA . VAL A 1 176 ? 11.683 11.182 5.594 1.00 92.81 176 VAL A CA 1
ATOM 1346 C C . VAL A 1 176 ? 12.790 10.425 6.330 1.00 92.81 176 VAL A C 1
ATOM 1348 O O . VAL A 1 176 ? 13.813 10.073 5.751 1.00 92.81 176 VAL A O 1
ATOM 1351 N N . GLY A 1 177 ? 12.595 10.192 7.630 1.00 92.31 177 GLY A N 1
ATOM 1352 C CA . GLY A 1 177 ? 13.511 9.412 8.465 1.00 92.31 177 GLY A CA 1
ATOM 1353 C C . GLY A 1 177 ? 13.466 7.899 8.211 1.00 92.31 177 GLY A C 1
ATOM 1354 O O . GLY A 1 177 ? 12.701 7.412 7.379 1.00 92.31 177 GLY A O 1
ATOM 1355 N N . GLY A 1 178 ? 14.271 7.160 8.980 1.00 92.25 178 GLY A N 1
ATOM 1356 C CA . GLY A 1 178 ? 14.390 5.701 8.886 1.00 92.25 178 GLY A CA 1
ATOM 1357 C C . GLY A 1 178 ? 13.086 4.947 9.163 1.00 92.25 178 GLY A C 1
ATOM 1358 O O . GLY A 1 178 ? 12.148 5.482 9.759 1.00 92.25 178 GLY A O 1
ATOM 1359 N N . ALA A 1 179 ? 13.023 3.696 8.713 1.00 94.38 179 ALA A N 1
ATOM 1360 C CA . ALA A 1 179 ? 11.858 2.825 8.881 1.00 94.38 179 ALA A CA 1
ATOM 1361 C C . ALA A 1 179 ? 11.630 2.432 10.365 1.00 94.38 179 ALA A C 1
ATOM 1363 O O . ALA A 1 179 ? 12.482 2.710 11.206 1.00 94.38 179 ALA A O 1
ATOM 1364 N N . PRO A 1 180 ? 10.502 1.794 10.741 1.00 94.56 180 PRO A N 1
ATOM 1365 C CA . PRO A 1 180 ? 10.217 1.436 12.135 1.00 94.56 180 PRO A CA 1
ATOM 1366 C C . PRO A 1 180 ? 11.310 0.642 12.866 1.00 94.56 180 PRO A C 1
ATOM 1368 O O . PRO A 1 180 ? 11.525 0.897 14.046 1.00 94.56 180 PRO A O 1
ATOM 1371 N N . GLU A 1 181 ? 12.025 -0.270 12.202 1.00 92.88 181 GLU A N 1
ATOM 1372 C CA . GLU A 1 181 ? 13.147 -1.007 12.824 1.00 92.88 181 GLU A CA 1
ATOM 1373 C C . GLU A 1 181 ? 14.430 -0.166 12.985 1.00 92.88 181 GLU A C 1
ATOM 1375 O O . GLU A 1 181 ? 15.339 -0.542 13.720 1.00 92.88 181 GLU A O 1
ATOM 1380 N N . GLU A 1 182 ? 14.507 0.991 12.328 1.00 92.69 182 GLU A N 1
ATOM 1381 C CA . GLU A 1 182 ? 15.599 1.969 12.462 1.00 92.69 182 GLU A CA 1
ATOM 1382 C C . GLU A 1 182 ? 15.213 3.136 13.385 1.00 92.69 182 GLU A C 1
ATOM 1384 O O . GLU A 1 182 ? 16.036 4.003 13.699 1.00 92.69 182 GLU A O 1
ATOM 1389 N N . ALA A 1 183 ? 13.946 3.175 13.802 1.00 90.25 183 ALA A N 1
ATOM 1390 C CA . ALA A 1 183 ? 13.384 4.217 14.636 1.00 90.25 183 ALA A CA 1
ATOM 1391 C C . ALA A 1 183 ? 14.005 4.194 16.036 1.00 90.25 183 ALA A C 1
ATOM 1393 O O . ALA A 1 183 ? 14.364 3.152 16.597 1.00 90.25 183 ALA A O 1
ATOM 1394 N N . LYS A 1 184 ? 14.107 5.370 16.652 1.00 90.62 184 LYS A N 1
ATOM 1395 C CA . LYS A 1 184 ? 14.610 5.466 18.026 1.00 90.62 184 LYS A CA 1
ATOM 1396 C C . LYS A 1 184 ? 13.581 4.903 19.001 1.00 90.62 184 LYS A C 1
ATOM 1398 O O . LYS A 1 184 ? 12.376 4.992 18.790 1.00 90.62 184 LYS A O 1
ATOM 1403 N N . ILE A 1 185 ? 14.043 4.420 20.154 1.00 92.25 185 ILE A N 1
ATOM 1404 C CA . ILE A 1 185 ? 13.153 3.864 21.187 1.00 92.25 185 ILE A CA 1
ATOM 1405 C C . ILE A 1 185 ? 12.043 4.839 21.627 1.00 92.25 185 ILE A C 1
ATOM 1407 O O . ILE A 1 185 ? 10.923 4.417 21.902 1.00 92.25 185 ILE A O 1
ATOM 1411 N N . ASN A 1 186 ? 12.314 6.150 21.642 1.00 91.69 186 ASN A N 1
ATOM 1412 C CA . ASN A 1 186 ? 11.333 7.180 22.000 1.00 91.69 186 ASN A CA 1
ATOM 1413 C C . ASN A 1 186 ? 10.283 7.449 20.905 1.00 91.69 186 ASN A C 1
ATOM 1415 O O . ASN A 1 186 ? 9.314 8.156 21.169 1.00 91.69 186 ASN A O 1
ATOM 1419 N N . GLU A 1 187 ? 10.446 6.882 19.709 1.00 90.56 187 GLU A N 1
ATOM 1420 C CA . GLU A 1 187 ? 9.459 6.910 18.619 1.00 90.56 187 GLU A CA 1
ATOM 1421 C C . GLU A 1 187 ? 8.453 5.748 18.741 1.00 90.56 187 GLU A C 1
ATOM 1423 O O . GLU A 1 187 ? 7.448 5.702 18.033 1.00 90.56 187 GLU A O 1
ATOM 1428 N N . MET A 1 188 ? 8.656 4.848 19.715 1.00 93.75 188 MET A N 1
ATOM 1429 C CA . MET A 1 188 ? 7.676 3.850 20.159 1.00 93.75 188 MET A CA 1
ATOM 1430 C C . MET A 1 188 ? 7.145 2.967 19.014 1.00 93.75 188 MET A C 1
ATOM 1432 O O . MET A 1 188 ? 5.934 2.739 18.898 1.00 93.75 188 MET A O 1
ATOM 1436 N N . GLY A 1 189 ? 8.050 2.483 18.157 1.00 89.12 189 GLY A N 1
ATOM 1437 C CA . GLY A 1 189 ? 7.739 1.580 17.041 1.00 89.12 189 GLY A CA 1
ATOM 1438 C C . GLY A 1 189 ? 7.011 2.241 15.865 1.00 89.12 189 GLY A C 1
ATOM 1439 O O . GLY A 1 189 ? 6.284 1.563 15.140 1.00 89.12 189 GLY A O 1
ATOM 1440 N N . VAL A 1 190 ? 7.139 3.562 15.717 1.00 93.75 190 VAL A N 1
ATOM 1441 C CA . VAL A 1 190 ? 6.666 4.347 14.566 1.00 93.75 190 VAL A CA 1
ATOM 1442 C C . VAL A 1 190 ? 7.898 4.861 13.822 1.00 93.75 190 VAL A C 1
ATOM 1444 O O . VAL A 1 190 ? 8.777 5.438 14.449 1.00 93.75 190 VAL A O 1
ATOM 1447 N N . GLY A 1 191 ? 7.963 4.647 12.509 1.00 94.25 191 GLY A N 1
ATOM 1448 C CA . GLY A 1 191 ? 9.092 5.047 11.659 1.00 94.25 191 GLY A CA 1
ATOM 1449 C C . GLY A 1 191 ? 8.745 6.198 10.723 1.00 94.25 191 GLY A C 1
ATOM 1450 O O . GLY A 1 191 ? 7.735 6.877 10.906 1.00 94.25 191 GLY A O 1
ATOM 1451 N N . TRP A 1 192 ? 9.559 6.409 9.690 1.00 94.38 192 TRP A N 1
ATOM 1452 C CA . TRP A 1 192 ? 9.341 7.367 8.597 1.00 94.38 192 TRP A CA 1
ATOM 1453 C C . TRP A 1 192 ? 8.970 8.773 9.077 1.00 94.38 192 TRP A C 1
ATOM 1455 O O . TRP A 1 192 ? 8.098 9.432 8.508 1.00 94.38 192 TRP A O 1
ATOM 1465 N N . ALA A 1 193 ? 9.581 9.220 10.178 1.00 93.19 193 ALA A N 1
ATOM 1466 C CA . ALA A 1 193 ? 9.309 10.534 10.739 1.00 93.19 193 ALA A CA 1
ATOM 1467 C C . ALA A 1 193 ? 9.665 11.610 9.705 1.00 93.19 193 ALA A C 1
ATOM 1469 O O . ALA A 1 193 ? 10.822 11.732 9.304 1.00 93.19 193 ALA A O 1
ATOM 1470 N N . ASN A 1 194 ? 8.663 12.369 9.268 1.00 93.69 194 ASN A N 1
ATOM 1471 C CA . ASN A 1 194 ? 8.832 13.416 8.274 1.00 93.69 194 ASN A CA 1
ATOM 1472 C C . ASN A 1 194 ? 9.131 14.755 8.956 1.00 93.69 194 ASN A C 1
ATOM 1474 O O . ASN A 1 194 ? 8.332 15.239 9.757 1.00 93.69 194 ASN A O 1
ATOM 1478 N N . LYS A 1 195 ? 10.280 15.349 8.628 1.00 92.94 195 LYS A N 1
ATOM 1479 C CA . LYS A 1 195 ? 10.746 16.630 9.184 1.00 92.94 195 LYS A CA 1
ATOM 1480 C C . LYS A 1 195 ? 10.346 17.847 8.346 1.00 92.94 195 LYS A C 1
ATOM 1482 O O . LYS A 1 195 ? 10.685 18.968 8.717 1.00 92.94 195 LYS A O 1
ATOM 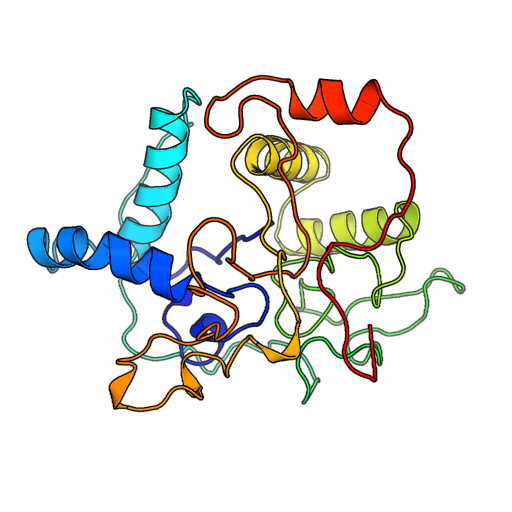1487 N N . HIS A 1 196 ? 9.681 17.642 7.212 1.00 93.00 196 HIS A N 1
ATOM 1488 C CA . HIS A 1 196 ? 9.207 18.723 6.360 1.00 93.00 196 HIS A CA 1
ATOM 1489 C C . HIS A 1 196 ? 7.926 19.333 6.933 1.00 93.00 196 HIS A C 1
ATOM 1491 O O . HIS A 1 196 ? 6.904 18.653 7.031 1.00 93.00 196 HIS A O 1
ATOM 1497 N N . GLU A 1 197 ? 7.983 20.618 7.284 1.00 94.06 197 GLU A N 1
ATOM 1498 C CA . GLU A 1 197 ? 6.861 21.370 7.855 1.00 94.06 197 GLU A CA 1
ATOM 1499 C C . GLU A 1 197 ? 6.249 20.644 9.066 1.00 94.06 197 GLU A C 1
ATOM 1501 O O . GLU A 1 197 ? 6.936 20.406 10.059 1.00 94.06 197 GLU A O 1
ATOM 1506 N N . THR A 1 198 ? 4.968 20.266 9.008 1.00 93.88 198 THR A N 1
ATOM 1507 C CA . THR A 1 198 ? 4.329 19.489 10.085 1.00 93.88 198 THR A CA 1
ATOM 1508 C C . THR A 1 198 ? 4.561 17.982 9.964 1.00 93.88 198 THR A C 1
ATOM 1510 O O . THR A 1 198 ? 4.260 17.246 10.901 1.00 93.88 198 THR A O 1
ATOM 1513 N N . GLY A 1 199 ? 5.027 17.505 8.806 1.00 91.88 199 GLY A N 1
ATOM 1514 C CA . GLY A 1 199 ? 5.155 16.087 8.469 1.00 91.88 199 GLY A CA 1
ATOM 1515 C C . GLY A 1 199 ? 3.826 15.340 8.279 1.00 91.88 199 GLY A C 1
ATOM 1516 O O . GLY A 1 199 ? 3.824 14.146 7.975 1.00 91.88 199 GLY A O 1
ATOM 1517 N N . LEU A 1 200 ? 2.692 16.026 8.449 1.00 93.62 200 LEU A N 1
ATOM 1518 C CA . LEU A 1 200 ? 1.343 15.466 8.507 1.00 93.62 200 LEU A CA 1
ATOM 1519 C C . LEU A 1 200 ? 0.414 16.170 7.505 1.00 93.62 200 LEU A C 1
ATOM 1521 O O . LEU A 1 200 ? 0.695 17.272 7.033 1.00 93.62 200 LEU A O 1
ATOM 1525 N N . GLY A 1 201 ? -0.725 15.545 7.199 1.00 94.31 201 GLY A N 1
ATOM 1526 C CA . GLY A 1 201 ? -1.759 16.141 6.353 1.00 94.31 201 GLY A CA 1
ATOM 1527 C C . GLY A 1 201 ? -1.256 16.444 4.941 1.00 94.31 201 GLY A C 1
ATOM 1528 O O . GLY A 1 201 ? -0.878 15.538 4.202 1.00 94.31 201 GLY A O 1
ATOM 1529 N N . GLU A 1 202 ? -1.257 17.720 4.555 1.00 93.44 202 GLU A N 1
ATOM 1530 C CA . GLU A 1 202 ? -0.801 18.148 3.225 1.00 93.44 202 GLU A CA 1
ATOM 1531 C C . GLU A 1 202 ? 0.702 17.926 2.987 1.00 93.44 202 GLU A C 1
ATOM 1533 O O . GLU A 1 202 ? 1.114 17.839 1.835 1.00 93.44 202 GLU A O 1
ATOM 1538 N N . TYR A 1 203 ? 1.502 17.773 4.048 1.00 94.56 203 TYR A N 1
ATOM 1539 C CA . TYR A 1 203 ? 2.950 17.536 3.970 1.00 94.56 203 TYR A CA 1
ATOM 1540 C C . TYR A 1 203 ? 3.316 16.056 4.096 1.00 94.56 203 TYR A C 1
ATOM 1542 O O . TYR A 1 203 ? 4.479 15.721 4.292 1.00 94.56 203 TYR A O 1
ATOM 1550 N N . THR A 1 204 ? 2.346 15.139 4.058 1.00 94.62 204 THR A N 1
ATOM 1551 C CA . THR A 1 204 ? 2.634 13.704 4.154 1.00 94.62 204 THR A CA 1
ATOM 1552 C C . THR A 1 204 ? 3.437 13.219 2.941 1.00 94.62 204 THR A C 1
ATOM 1554 O O . THR A 1 204 ? 3.120 13.526 1.793 1.00 94.62 204 THR A O 1
ATOM 1557 N N . ILE A 1 205 ? 4.456 12.399 3.206 1.00 95.06 205 ILE A N 1
ATOM 1558 C CA . ILE A 1 205 ? 5.281 11.723 2.200 1.00 95.06 205 ILE A CA 1
ATOM 1559 C C . ILE A 1 205 ? 5.258 10.229 2.522 1.00 95.06 205 ILE A C 1
ATOM 1561 O O . ILE A 1 205 ? 5.475 9.838 3.667 1.00 95.06 205 ILE A O 1
ATOM 1565 N N . THR A 1 206 ? 4.932 9.403 1.528 1.00 94.19 206 THR A N 1
ATOM 1566 C CA . THR A 1 206 ? 4.928 7.934 1.627 1.00 94.19 206 THR A CA 1
ATOM 1567 C C . THR A 1 206 ? 5.666 7.326 0.440 1.00 94.19 206 THR A C 1
ATOM 1569 O O . THR A 1 206 ? 6.822 6.954 0.568 1.00 94.19 206 THR A O 1
ATOM 1572 N N . SER A 1 207 ? 5.023 7.276 -0.729 1.00 91.62 207 SER A N 1
ATOM 1573 C CA . SER A 1 207 ? 5.586 6.692 -1.951 1.00 91.62 207 SER A CA 1
ATOM 1574 C C . SER A 1 207 ? 6.376 7.695 -2.788 1.00 91.62 207 SER A C 1
ATOM 1576 O O . SER A 1 207 ? 7.042 7.311 -3.739 1.00 91.62 207 SER A O 1
ATOM 1578 N N . GLY A 1 208 ? 6.222 8.995 -2.525 1.00 90.50 208 GLY A N 1
ATOM 1579 C CA . GLY A 1 208 ? 6.809 10.056 -3.344 1.00 90.50 208 GLY A CA 1
ATOM 1580 C C . GLY A 1 208 ? 5.981 10.463 -4.565 1.00 90.50 208 GLY A C 1
ATOM 1581 O O . GLY A 1 208 ? 6.150 11.570 -5.067 1.00 90.50 208 GLY A O 1
ATOM 1582 N N . LEU A 1 209 ? 5.036 9.627 -4.995 1.00 92.62 209 LEU A N 1
ATOM 1583 C CA . LEU A 1 209 ? 3.944 10.004 -5.903 1.00 92.62 209 LEU A CA 1
ATOM 1584 C C . LEU A 1 209 ? 2.877 10.828 -5.168 1.00 92.62 209 LEU A C 1
ATOM 1586 O O . LEU A 1 209 ? 2.630 10.592 -3.990 1.00 92.62 209 LEU A O 1
ATOM 1590 N N . GLU A 1 210 ? 2.216 11.764 -5.854 1.00 94.44 210 GLU A N 1
ATOM 1591 C CA . GLU A 1 210 ? 1.264 12.703 -5.242 1.00 94.44 210 GLU A CA 1
ATOM 1592 C C . GLU A 1 210 ? -0.020 12.829 -6.068 1.00 94.44 210 GLU A C 1
ATOM 1594 O O . GLU A 1 210 ? 0.033 12.958 -7.292 1.00 94.44 210 GLU A O 1
ATOM 1599 N N . GLY A 1 211 ? -1.165 12.860 -5.382 1.00 93.25 211 GLY A N 1
ATOM 1600 C CA . GLY A 1 211 ? -2.475 13.123 -5.984 1.00 93.25 211 GLY A CA 1
ATOM 1601 C C . GLY A 1 211 ? -3.472 11.979 -5.813 1.00 93.25 211 GLY A C 1
ATOM 1602 O O . GLY A 1 211 ? -3.133 10.907 -5.323 1.00 93.25 211 GLY A O 1
ATOM 1603 N N . ALA A 1 212 ? -4.726 12.229 -6.179 1.00 95.38 212 ALA A N 1
ATOM 1604 C CA . ALA A 1 212 ? -5.794 11.230 -6.216 1.00 95.38 212 ALA A CA 1
ATOM 1605 C C . ALA A 1 212 ? -6.087 10.835 -7.670 1.00 95.38 212 ALA A C 1
ATOM 1607 O O . ALA A 1 212 ? -5.883 11.644 -8.575 1.00 95.38 212 ALA A O 1
ATOM 1608 N N . TRP A 1 213 ? -6.596 9.621 -7.894 1.00 95.25 213 TRP A N 1
ATOM 1609 C CA . TRP A 1 213 ? -7.052 9.198 -9.226 1.00 95.25 213 TRP A CA 1
ATOM 1610 C C . TRP A 1 213 ? -8.471 9.665 -9.556 1.00 95.25 213 TRP A C 1
ATOM 1612 O O . TRP A 1 213 ? -8.806 9.802 -10.729 1.00 95.25 213 TRP A O 1
ATOM 1622 N N . THR A 1 214 ? -9.304 9.879 -8.536 1.00 96.44 214 THR A N 1
ATOM 1623 C CA . THR A 1 214 ? -10.724 10.218 -8.682 1.00 96.44 214 THR A CA 1
ATOM 1624 C C . THR A 1 214 ? -11.029 11.584 -8.054 1.00 96.44 214 THR A C 1
ATOM 1626 O O . THR A 1 214 ? -10.376 11.979 -7.081 1.00 96.44 214 THR A O 1
ATOM 1629 N N . PRO A 1 215 ? -12.032 12.328 -8.562 1.00 96.56 215 PRO A N 1
ATOM 1630 C CA . PRO A 1 215 ? -12.517 13.554 -7.919 1.00 96.56 215 PRO A CA 1
ATOM 1631 C C . PRO A 1 215 ? -13.279 13.277 -6.609 1.00 96.56 215 PRO A C 1
ATOM 1633 O O . PRO A 1 215 ? -13.553 14.195 -5.836 1.00 96.56 215 PRO A O 1
ATOM 1636 N N . THR A 1 216 ? -13.627 12.017 -6.355 1.00 96.81 216 THR A N 1
ATOM 1637 C CA . THR A 1 216 ? -14.460 11.528 -5.250 1.00 96.81 216 THR A CA 1
ATOM 1638 C C . THR A 1 216 ? -13.734 10.421 -4.465 1.00 96.81 216 THR A C 1
ATOM 1640 O O . THR A 1 216 ? -14.274 9.331 -4.289 1.00 96.81 216 THR A O 1
ATOM 1643 N N . PRO A 1 217 ? -12.532 10.676 -3.907 1.00 97.38 217 PRO A N 1
ATOM 1644 C CA . PRO A 1 217 ? -11.635 9.636 -3.376 1.00 97.38 217 PRO A CA 1
ATOM 1645 C C . PRO A 1 217 ? -12.165 8.875 -2.148 1.00 97.38 217 PRO A C 1
ATOM 1647 O O . PRO A 1 217 ? -11.514 7.958 -1.654 1.00 97.38 217 PRO A O 1
ATOM 1650 N N . THR A 1 218 ? -13.326 9.246 -1.616 1.00 98.12 218 THR A N 1
ATOM 1651 C CA . THR A 1 218 ? -13.984 8.592 -0.475 1.00 98.12 218 THR A CA 1
ATOM 1652 C C . THR A 1 218 ? -15.340 7.990 -0.840 1.00 98.12 218 THR A C 1
ATOM 1654 O O . THR A 1 218 ? -16.142 7.683 0.043 1.00 98.12 218 THR A O 1
ATOM 1657 N N . LYS A 1 219 ? -15.626 7.827 -2.136 1.00 98.19 219 LYS A N 1
ATOM 1658 C CA . LYS A 1 219 ? -16.886 7.282 -2.634 1.00 98.19 219 LYS A CA 1
ATOM 1659 C C . LYS A 1 219 ? -16.631 6.287 -3.759 1.00 98.19 219 LYS A C 1
ATOM 1661 O O . LYS A 1 219 ? -15.827 6.529 -4.646 1.00 98.19 219 LYS A O 1
ATOM 1666 N N . TRP A 1 220 ? -17.356 5.176 -3.723 1.00 98.38 220 TRP A N 1
ATOM 1667 C CA . TRP A 1 220 ? -17.380 4.222 -4.820 1.00 98.38 220 TRP A CA 1
ATOM 1668 C C . TRP A 1 220 ? -18.158 4.782 -6.011 1.00 98.38 220 TRP A C 1
ATOM 1670 O O . TRP A 1 220 ? -19.345 5.107 -5.893 1.00 98.38 220 TRP A O 1
ATOM 1680 N N . ASP A 1 221 ? -17.499 4.844 -7.160 1.00 97.69 221 ASP A N 1
ATOM 1681 C CA . ASP A 1 221 ? -18.081 5.137 -8.463 1.00 97.69 221 ASP A CA 1
ATOM 1682 C C . ASP A 1 221 ? -17.143 4.638 -9.581 1.00 97.69 221 ASP A C 1
ATOM 1684 O O . ASP A 1 221 ? -16.199 3.893 -9.328 1.00 97.69 221 ASP A O 1
ATOM 1688 N N . ASN A 1 222 ? -17.438 4.991 -10.833 1.00 97.44 222 ASN A N 1
ATOM 1689 C CA . ASN A 1 222 ? -16.672 4.556 -12.000 1.00 97.44 222 ASN A CA 1
ATOM 1690 C C . ASN A 1 222 ? -15.651 5.606 -12.483 1.00 97.44 222 ASN A C 1
ATOM 1692 O O . ASN A 1 222 ? -15.061 5.459 -13.558 1.00 97.44 222 ASN A O 1
ATOM 1696 N N . THR A 1 223 ? -15.424 6.672 -11.707 1.00 97.19 223 THR A N 1
ATOM 1697 C CA . THR A 1 223 ? -14.657 7.833 -12.178 1.00 97.19 223 THR A CA 1
ATOM 1698 C C . THR A 1 223 ? -13.178 7.528 -12.401 1.00 97.19 223 THR A C 1
ATOM 1700 O O . THR A 1 223 ? -12.544 8.222 -13.188 1.00 97.19 223 THR A O 1
ATOM 1703 N N . TYR A 1 224 ? -12.618 6.467 -11.804 1.00 97.06 224 TYR A N 1
ATOM 1704 C CA . TYR A 1 224 ? -11.262 6.004 -12.130 1.00 97.06 224 TYR A CA 1
ATOM 1705 C C . TYR A 1 224 ? -11.136 5.643 -13.618 1.00 97.06 224 TYR A C 1
ATOM 1707 O O . TYR A 1 224 ? -10.264 6.160 -14.318 1.00 97.06 224 TYR A O 1
ATOM 1715 N N . LEU A 1 225 ? -12.030 4.777 -14.115 1.00 97.50 225 LEU A N 1
ATOM 1716 C CA . LEU A 1 225 ? -12.016 4.345 -15.515 1.00 97.50 225 LEU A CA 1
ATOM 1717 C C . LEU A 1 225 ? -12.364 5.499 -16.447 1.00 97.50 225 LEU A C 1
ATOM 1719 O O . LEU A 1 225 ? -11.716 5.669 -17.477 1.00 97.50 225 LEU A O 1
ATOM 1723 N N . GLU A 1 226 ? -13.349 6.315 -16.069 1.00 97.25 226 GLU A N 1
ATOM 1724 C CA . GLU A 1 226 ? -13.696 7.517 -16.828 1.00 97.25 226 GLU A CA 1
ATOM 1725 C C . GLU A 1 226 ? -12.483 8.440 -16.955 1.00 97.25 226 GLU A C 1
ATOM 1727 O O . GLU A 1 226 ? -12.173 8.879 -18.057 1.00 97.25 226 GLU A O 1
ATOM 1732 N N . THR A 1 227 ? -11.739 8.672 -15.872 1.00 94.56 227 THR A N 1
ATOM 1733 C CA . THR A 1 227 ? -10.557 9.543 -15.864 1.00 94.56 227 THR A CA 1
ATOM 1734 C C . THR A 1 227 ? -9.444 8.974 -16.742 1.00 94.56 227 THR A C 1
ATOM 1736 O O . THR A 1 227 ? -8.930 9.691 -17.600 1.00 94.56 227 THR A O 1
ATOM 1739 N N . ILE A 1 228 ? -9.112 7.685 -16.597 1.00 94.31 228 ILE A N 1
ATOM 1740 C CA . ILE A 1 228 ? -8.045 7.034 -17.376 1.00 94.31 228 ILE A CA 1
ATOM 1741 C C . ILE A 1 228 ? -8.344 7.033 -18.879 1.00 94.31 228 ILE A C 1
ATOM 1743 O O . ILE A 1 228 ? -7.429 7.289 -19.659 1.00 94.31 228 ILE A O 1
ATOM 1747 N N . PHE A 1 229 ? -9.594 6.791 -19.292 1.00 96.31 229 PHE A N 1
ATOM 1748 C CA . PHE A 1 229 ? -9.951 6.694 -20.713 1.00 96.31 229 PHE A CA 1
ATOM 1749 C C . PHE A 1 229 ? -10.348 8.020 -21.375 1.00 96.31 229 PHE A C 1
ATOM 1751 O O . PHE A 1 229 ? -10.354 8.092 -22.602 1.00 96.31 229 PHE A O 1
ATOM 1758 N N . SER A 1 230 ? -10.695 9.060 -20.610 1.00 95.75 230 SER A N 1
ATOM 1759 C CA . SER A 1 230 ? -11.117 10.359 -21.172 1.00 95.75 230 SER A CA 1
ATOM 1760 C C . SER A 1 230 ? -9.982 11.363 -21.377 1.00 95.75 230 SER A C 1
ATOM 1762 O O . SER A 1 230 ? -10.202 12.396 -22.010 1.00 95.75 230 SER A O 1
ATOM 1764 N N . HIS A 1 231 ? -8.781 11.078 -20.870 1.00 93.25 231 HIS A N 1
ATOM 1765 C CA . HIS A 1 231 ? -7.645 11.996 -20.914 1.00 93.25 231 HIS A CA 1
ATOM 1766 C C . HIS A 1 231 ? -6.456 11.407 -21.669 1.00 93.25 231 HIS A C 1
ATOM 1768 O O . HIS A 1 231 ? -6.205 10.203 -21.653 1.00 93.25 231 HIS A O 1
ATOM 1774 N N . GLU A 1 232 ? -5.666 12.297 -22.265 1.00 94.88 232 GLU A N 1
ATOM 1775 C CA . GLU A 1 232 ? -4.300 11.987 -22.671 1.00 94.88 232 GLU A CA 1
ATOM 1776 C C . GLU A 1 232 ? -3.349 12.214 -21.494 1.00 94.88 232 GLU A C 1
ATOM 1778 O O . GLU A 1 232 ? -3.345 13.280 -20.869 1.00 94.88 232 GLU A O 1
ATOM 1783 N N . TRP A 1 233 ? -2.507 11.224 -21.210 1.00 92.88 233 TRP A N 1
ATOM 1784 C CA . TRP A 1 233 ? -1.580 11.260 -20.084 1.00 92.88 233 TRP A CA 1
ATOM 1785 C C . TRP A 1 233 ? -0.168 11.613 -20.538 1.00 92.88 233 TRP A C 1
ATOM 1787 O O . TRP A 1 233 ? 0.318 11.128 -21.559 1.00 92.88 233 TRP A O 1
ATOM 1797 N N . LYS A 1 234 ? 0.512 12.453 -19.753 1.00 90.69 234 LYS A N 1
ATOM 1798 C CA . LYS A 1 234 ? 1.917 12.816 -19.964 1.00 90.69 234 LYS A CA 1
ATOM 1799 C C . LYS A 1 234 ? 2.714 12.539 -18.702 1.00 90.69 234 LYS A C 1
ATOM 1801 O O . LYS A 1 234 ? 2.266 12.861 -17.603 1.00 90.69 234 LYS A O 1
ATOM 1806 N N . VAL A 1 235 ? 3.912 11.989 -18.878 1.00 91.50 235 VAL A N 1
ATOM 1807 C CA . VAL A 1 235 ? 4.852 11.762 -17.779 1.00 91.50 235 VAL A CA 1
ATOM 1808 C C . VAL A 1 235 ? 5.233 13.104 -17.157 1.00 91.50 235 VAL A C 1
ATOM 1810 O O . VAL A 1 235 ? 5.619 14.045 -17.854 1.00 91.50 235 VAL A O 1
ATOM 1813 N N . LYS A 1 236 ? 5.132 13.189 -15.831 1.00 88.38 236 LYS A N 1
ATOM 1814 C CA . LYS A 1 236 ? 5.520 14.363 -15.051 1.00 88.38 236 LYS A CA 1
ATOM 1815 C C . LYS A 1 236 ? 6.164 13.912 -13.748 1.00 88.38 236 LYS A C 1
ATOM 1817 O O . LYS A 1 236 ? 5.716 12.949 -13.136 1.00 88.38 236 LYS A O 1
ATOM 1822 N N . LYS A 1 237 ? 7.189 14.640 -13.304 1.00 87.12 237 LYS A N 1
ATOM 1823 C CA . LYS A 1 237 ? 7.783 14.431 -11.982 1.00 87.12 237 LYS A CA 1
ATOM 1824 C C . LYS A 1 237 ? 6.844 14.941 -10.884 1.00 87.12 237 LYS A C 1
ATOM 1826 O O . LYS A 1 237 ? 6.250 16.014 -11.017 1.00 87.12 237 LYS A O 1
ATOM 1831 N N . SER A 1 238 ? 6.727 14.166 -9.810 1.00 83.44 238 SER A N 1
ATOM 1832 C CA . SER A 1 238 ? 6.023 14.544 -8.581 1.00 83.44 238 SER A CA 1
ATOM 1833 C C . SER A 1 238 ? 6.638 15.794 -7.930 1.00 83.44 238 SER A C 1
ATOM 1835 O O . SER A 1 238 ? 7.816 16.067 -8.170 1.00 83.44 238 SER A O 1
ATOM 1837 N N . PRO A 1 239 ? 5.914 16.494 -7.032 1.00 79.19 239 PRO A N 1
ATOM 1838 C CA . PRO A 1 239 ? 6.477 17.566 -6.204 1.00 79.19 239 PRO A CA 1
ATOM 1839 C C . PRO A 1 239 ? 7.667 17.139 -5.335 1.00 79.19 239 PRO A C 1
ATOM 1841 O O . PRO A 1 239 ? 8.412 18.007 -4.890 1.00 79.19 239 PRO A O 1
ATOM 1844 N N . LEU A 1 240 ? 7.859 15.829 -5.116 1.00 74.06 240 LEU A N 1
ATOM 1845 C CA . LEU A 1 240 ? 8.989 15.290 -4.369 1.00 74.06 240 LEU A CA 1
ATOM 1846 C C . LEU A 1 240 ? 10.335 15.764 -4.947 1.00 74.06 240 LEU A C 1
ATOM 1848 O O . LEU A 1 240 ? 10.798 15.235 -5.961 1.00 74.06 240 LEU A O 1
ATOM 1852 N N . ALA A 1 241 ? 10.955 16.756 -4.300 1.00 51.28 241 ALA A N 1
ATOM 1853 C CA . ALA A 1 241 ? 12.250 17.299 -4.697 1.00 51.28 241 ALA A CA 1
ATOM 1854 C C . ALA A 1 241 ? 13.358 16.308 -4.306 1.00 51.28 241 ALA A C 1
ATOM 1856 O O . ALA A 1 241 ? 13.513 15.962 -3.134 1.00 51.28 241 ALA A O 1
ATOM 1857 N N . GLN A 1 242 ? 14.104 15.818 -5.298 1.00 52.19 242 GLN A N 1
ATOM 1858 C CA . GLN A 1 242 ? 15.279 14.974 -5.078 1.00 52.19 242 GLN A CA 1
ATOM 1859 C C . GLN A 1 242 ? 16.479 15.853 -4.708 1.00 52.19 242 GLN A C 1
ATOM 1861 O O . GLN A 1 242 ? 16.823 16.771 -5.456 1.00 52.19 242 GLN A O 1
ATOM 1866 N N . THR A 1 243 ? 17.160 15.540 -3.609 1.00 31.70 243 THR A N 1
ATOM 1867 C CA . THR A 1 243 ? 18.528 15.992 -3.346 1.00 31.70 243 THR A CA 1
ATOM 1868 C C . THR A 1 243 ? 19.482 14.858 -3.736 1.00 31.70 243 THR A C 1
ATOM 1870 O O . THR A 1 243 ? 19.536 13.827 -3.087 1.00 31.70 243 THR A O 1
ATOM 1873 N N . SER A 1 244 ? 20.178 15.044 -4.866 1.00 32.53 244 SER A N 1
ATOM 1874 C CA . SER A 1 244 ? 21.325 14.259 -5.373 1.00 32.53 244 SER A CA 1
ATOM 1875 C C . SER A 1 244 ? 21.278 12.721 -5.277 1.00 32.53 244 SER A C 1
ATOM 1877 O O . SER A 1 244 ? 21.588 12.150 -4.238 1.00 32.53 244 SER A O 1
ATOM 1879 N N . GLY A 1 245 ? 21.111 12.074 -6.437 1.00 31.75 245 GLY A N 1
ATOM 1880 C CA . GLY A 1 245 ? 21.480 10.672 -6.664 1.00 31.75 245 GLY A CA 1
ATOM 1881 C C . GLY A 1 245 ? 20.301 9.706 -6.581 1.00 31.75 245 GLY A C 1
ATOM 1882 O O . GLY A 1 245 ? 19.810 9.427 -5.499 1.00 31.75 245 GLY A O 1
ATOM 1883 N N . ASN A 1 246 ? 19.919 9.177 -7.745 1.00 25.94 246 ASN A N 1
ATOM 1884 C CA . ASN A 1 246 ? 18.950 8.101 -7.979 1.00 25.94 246 ASN A CA 1
ATOM 1885 C C . ASN A 1 246 ? 17.466 8.428 -7.693 1.00 25.94 246 ASN A C 1
ATOM 1887 O O . ASN A 1 246 ? 17.001 8.467 -6.557 1.00 25.94 246 ASN A O 1
ATOM 1891 N N . ARG A 1 247 ? 16.698 8.594 -8.777 1.00 35.91 247 ARG A N 1
ATOM 1892 C CA . ARG A 1 247 ? 15.633 7.638 -9.118 1.00 35.91 247 ARG A CA 1
ATOM 1893 C C . ARG A 1 247 ? 15.818 7.226 -10.563 1.00 35.91 247 ARG A C 1
ATOM 1895 O O . ARG A 1 247 ? 16.072 8.154 -11.370 1.00 35.91 247 ARG A O 1
#

pLDDT: mean 89.32, std 15.89, range [25.94, 98.62]

Mean predicted aligned error: 5.5 Å

Radius of gyration: 18.61 Å; Cα contacts (8 Å, |Δi|>4): 367; chains: 1; bounding box: 42×41×49 Å

Solvent-accessible surface area (backbone atoms only — not comparable to full-atom values): 14568 Å² total; per-residue (Å²): 127,84,64,75,67,83,51,54,38,41,62,72,21,78,65,50,40,40,22,66,62,36,48,68,46,50,57,59,54,56,70,46,40,68,58,42,64,73,51,40,89,85,44,33,62,22,35,48,58,54,49,50,55,55,49,51,42,46,77,23,67,36,86,73,97,78,88,84,82,83,48,55,63,65,94,66,67,80,84,84,70,81,79,68,84,71,94,50,76,63,54,71,79,54,83,53,44,45,74,35,78,90,76,74,54,56,41,73,44,86,90,57,35,42,78,35,41,48,44,61,36,59,59,92,50,12,65,83,59,41,82,40,68,70,63,30,51,49,50,47,52,54,22,37,43,66,70,75,34,54,73,68,54,48,51,50,50,52,52,60,54,47,24,41,48,64,50,30,8,42,46,52,63,85,33,49,45,55,38,28,84,67,35,54,80,92,47,71,70,41,38,47,54,39,68,44,86,81,26,48,80,84,34,25,66,52,81,38,44,63,52,56,63,26,101,48,31,72,42,66,70,65,50,36,60,52,47,63,74,74,50,89,86,75,95,73,84,48,74,36,43,80,79,82,82,87,126

Sequence (247 aa):
MVAAAAAPARSASPRLNSWPDNGNLDKARRLLWPIKQKYGEKLSWADLLVLAGNRALETMGFKTFGFGFGRSDIWAPEDDIYWGPEAEWLGDKDERYTGSFEDGNRVLDNPLAAVQMGLIYVNPEGPNGVPDAAKSAMDVRETFARMGMNDRETVALTVGGHTFGKMHGNGPADAVGGAPEEAKINEMGVGWANKHETGLGEYTITSGLEGAWTPTPTKWDNTYLETIFSHEWKVKKSPLAQTSGNR

Secondary structure (DSSP, 8-state):
------STTGGGSTTGGG-GGGTTHHHHHHHHHHHHHHHGGGS-HHHHHHHHHHHHHHHTT---S-----PPP-SS--SS----S-SSTT--S-TTEES-TTTT--EEPTT--SSSTT-SSS-TT-GGG---HHHHHHHHHHHHHHTT--HHHHHHHHHHHHTS--B-B-SBGGGB---GGGS-GGGTT----B-STTSSGGG-BSSS--B-SSS-TT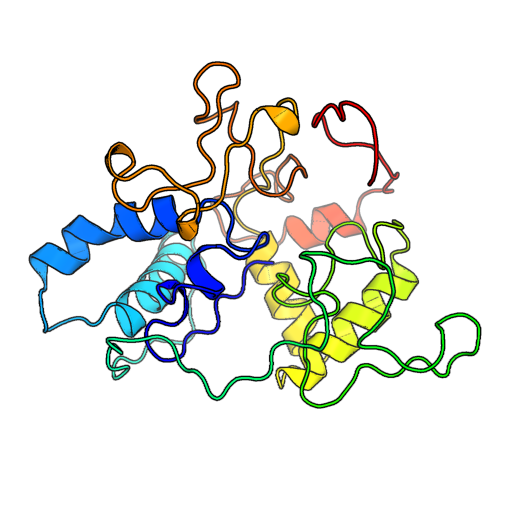S-SSHHHHHHHHS-------S-B--SS--